Protein AF-A0A7Y3R845-F1 (afdb_monomer)

Nearest PDB structures (foldseek):
  7d7q-assembly1_A  TM=3.576E-01  e=7.740E+00  Salpingoeca rosetta

pLDDT: mean 86.8, std 12.04, range [37.91, 98.69]

Foldseek 3Di:
DVLVVQLVVVLVVLVVVLVVVLVVLQCPQPVNVVLVPQQKWKAAAAPVVVLVCLVVLWDKFFQPCPDPDVCLLVVLLVLLLVLLVVCCVPPPDPLLNLLSVLLNVVSVVDDGGQKTKDKTASDFFAQVSCCPHAVNLQHKMFIFRPVLQCLQQVPFWDKHWADEDDPSSNVSSNVSCCSLSVSCVVCVDSNQPDDDDSVSSNVSSVSSNLVCSSVSNRYDYNVCVSRNMMMIMGGPDVVVPPDPVQWDWDQDPPRDTITIGIRHTPLVVQCVVCVVPPVSVVVSVPDPSNPSNGGGGAEMERGQPHPQPVCQVVVQVSCVVSVNNNYYYHYHPDDDDD

Mean predicted aligned error: 6.59 Å

Organism: NCBI:txid2732161

Secondary structure (DSSP, 8-state):
-HHHHHHHHHHHHHHHHHHHHHHHHHHHSHHHHHHTT--EEEEEE-HHHHHHHHHHTEEEEEEGGGSS-HHHHHHHHHHHHHHHHHHHHS-SSHHHHHHHHHHHHHHHH-----EEEEEEES-S--HHHHHHHTGGGTSEEEEEEHHHHHHHHTTT-EEEEPEESHHHHHHHHHHHHHHHHHHHHHTHHHHH-SS--HHHHHHHHHHHHHHHHHHHTTEE-GGGGGG-EEEEEEE--TTT-S-GGG-EEEE-GGG-EEEEEEEE-HHHHHHHHTTT-HHHHHHHHH-TT----S--EEEEEEPTTS-HHHHHHHHHHHHHHTT-TT-EEEE--S----

InterPro domains:
  IPR021352 Protein of unknown function DUF2971 [PF11185] (129-232)

Structure (mmCIF, N/CA/C/O backbone):
data_AF-A0A7Y3R845-F1
#
_entry.id   AF-A0A7Y3R845-F1
#
loop_
_atom_site.group_PDB
_atom_site.id
_atom_site.type_symbol
_atom_site.label_atom_id
_atom_site.label_alt_id
_atom_site.label_comp_id
_atom_site.label_asym_id
_atom_site.label_entity_id
_atom_site.label_seq_id
_atom_site.pdbx_PDB_ins_code
_atom_site.Cartn_x
_atom_site.Cartn_y
_atom_site.Cartn_z
_atom_site.occupancy
_atom_site.B_iso_or_equiv
_atom_site.auth_seq_id
_atom_site.auth_comp_id
_atom_site.auth_asym_id
_atom_site.auth_atom_id
_atom_site.pdbx_PDB_model_num
ATOM 1 N N . MET A 1 1 ? -6.298 -18.724 32.921 1.00 46.31 1 MET A N 1
ATOM 2 C CA . MET A 1 1 ? -5.695 -19.203 31.652 1.00 46.31 1 MET A CA 1
ATOM 3 C C . MET A 1 1 ? -6.714 -19.814 30.689 1.00 46.31 1 MET A C 1
ATOM 5 O O . MET A 1 1 ? -6.611 -19.522 29.510 1.00 46.31 1 MET A O 1
ATOM 9 N N . VAL A 1 2 ? -7.700 -20.607 31.136 1.00 47.22 2 VAL A N 1
ATOM 10 C CA . VAL A 1 2 ? -8.696 -21.227 30.228 1.00 47.22 2 VAL A CA 1
ATOM 11 C C . VAL A 1 2 ? -9.698 -20.211 29.638 1.00 47.22 2 VAL A C 1
ATOM 13 O O . VAL A 1 2 ? -10.047 -20.323 28.471 1.00 47.22 2 VAL A O 1
ATOM 16 N N . GLU A 1 3 ? -10.105 -19.183 30.392 1.00 52.47 3 GLU A N 1
ATOM 17 C CA . GLU A 1 3 ? -11.079 -18.170 29.930 1.00 52.47 3 GLU A CA 1
ATOM 18 C C . GLU A 1 3 ? -10.498 -17.149 28.933 1.00 52.47 3 GLU A C 1
ATOM 20 O O . GLU A 1 3 ? -11.141 -16.853 27.929 1.00 52.47 3 GLU A O 1
ATOM 25 N N . LEU A 1 4 ? -9.254 -16.692 29.142 1.00 51.81 4 LEU A N 1
ATOM 26 C CA . LEU A 1 4 ? -8.510 -15.833 28.198 1.00 51.81 4 LEU A CA 1
ATOM 27 C C . LEU A 1 4 ? -8.377 -16.479 26.808 1.00 51.81 4 LEU A C 1
ATOM 29 O O . LEU A 1 4 ? -8.456 -15.798 25.789 1.00 51.81 4 LEU A O 1
ATOM 33 N N . ASN A 1 5 ? -8.230 -17.809 26.758 1.00 57.97 5 ASN A N 1
ATOM 34 C CA . ASN A 1 5 ? -8.201 -18.548 25.495 1.00 57.97 5 ASN A CA 1
ATOM 35 C C . ASN A 1 5 ? -9.547 -18.506 24.756 1.00 57.97 5 ASN A C 1
ATOM 37 O O . ASN A 1 5 ? -9.554 -18.562 23.528 1.00 57.97 5 ASN A O 1
ATOM 41 N N . ASN A 1 6 ? -10.675 -18.390 25.464 1.00 70.38 6 ASN A N 1
ATOM 42 C CA . ASN A 1 6 ? -11.990 -18.360 24.829 1.00 70.38 6 ASN A CA 1
ATOM 43 C C . ASN A 1 6 ? -12.270 -16.988 24.193 1.00 70.38 6 ASN A C 1
ATOM 45 O O . ASN A 1 6 ? -12.627 -16.928 23.021 1.00 70.38 6 ASN A O 1
ATOM 49 N N . ARG A 1 7 ? -12.006 -15.884 24.913 1.00 76.69 7 ARG A N 1
ATOM 50 C CA . ARG A 1 7 ? -12.204 -14.515 24.391 1.00 76.69 7 ARG A CA 1
ATOM 51 C C . ARG A 1 7 ? -11.364 -14.236 23.160 1.00 76.69 7 ARG A C 1
ATOM 53 O O . ARG A 1 7 ? -11.893 -13.797 22.145 1.00 76.69 7 ARG A O 1
ATOM 60 N N . ARG A 1 8 ? -10.075 -14.574 23.221 1.00 78.12 8 ARG A N 1
ATOM 61 C CA . ARG A 1 8 ? -9.175 -14.425 22.079 1.00 78.12 8 ARG A CA 1
ATOM 62 C C . ARG A 1 8 ? -9.684 -15.202 20.869 1.00 78.12 8 ARG A C 1
ATOM 64 O O . ARG A 1 8 ? -9.806 -14.626 19.802 1.00 78.12 8 ARG A O 1
ATOM 71 N N . THR A 1 9 ? -10.075 -16.464 21.041 1.00 82.44 9 THR A N 1
ATOM 72 C CA . THR A 1 9 ? -10.632 -17.265 19.935 1.00 82.44 9 THR A CA 1
ATOM 73 C C . THR A 1 9 ? -11.888 -16.620 19.332 1.00 82.44 9 THR A C 1
ATOM 75 O O . THR A 1 9 ? -12.056 -16.621 18.113 1.00 82.44 9 THR A O 1
ATOM 78 N N . VAL A 1 10 ? -12.762 -16.037 20.163 1.00 86.12 10 VAL A N 1
ATOM 79 C CA . VAL A 1 10 ? -13.948 -15.299 19.695 1.00 86.12 10 VAL A CA 1
ATOM 80 C C . VAL A 1 10 ? -13.547 -14.045 18.914 1.00 86.12 10 VAL A C 1
ATOM 82 O O . VAL A 1 10 ? -14.027 -13.860 17.799 1.00 86.12 10 VAL A O 1
ATOM 85 N N . LEU A 1 11 ? -12.647 -13.212 19.443 1.00 85.38 11 LEU A N 1
ATOM 86 C CA . LEU A 1 11 ? -12.151 -12.006 18.764 1.00 85.38 11 LEU A CA 1
ATOM 87 C C . LEU A 1 11 ? -11.500 -12.344 17.411 1.00 85.38 11 LEU A C 1
ATOM 89 O O . LEU A 1 11 ? -11.791 -11.705 16.400 1.00 85.38 11 LEU A O 1
ATOM 93 N N . GLU A 1 12 ? -10.710 -13.418 17.361 1.00 83.94 12 GLU A N 1
ATOM 94 C CA . GLU A 1 12 ? -10.093 -13.929 16.134 1.00 83.94 12 GLU A CA 1
ATOM 95 C C . GLU A 1 12 ? -11.147 -14.385 15.109 1.00 83.94 12 GLU A C 1
ATOM 97 O O . GLU A 1 12 ? -11.048 -14.061 13.922 1.00 83.94 12 GLU A O 1
ATOM 102 N N . ALA A 1 13 ? -12.206 -15.070 15.555 1.00 87.56 13 ALA A N 1
ATOM 103 C CA . ALA A 1 13 ? -13.321 -15.471 14.696 1.00 87.56 13 ALA A CA 1
ATOM 104 C C . ALA A 1 13 ? -14.132 -14.270 14.170 1.00 87.56 13 ALA A C 1
ATOM 106 O O . ALA A 1 13 ? -14.653 -14.308 13.051 1.00 87.56 13 ALA A O 1
ATOM 107 N N . LEU A 1 14 ? -14.217 -13.194 14.955 1.00 89.94 14 LEU A N 1
ATOM 108 C CA . LEU A 1 14 ? -14.913 -11.958 14.602 1.00 89.94 14 LEU A CA 1
ATOM 109 C C . LEU A 1 14 ? -14.129 -11.080 13.610 1.00 89.94 14 LEU A C 1
ATOM 111 O O . LEU A 1 14 ? -14.750 -10.278 12.907 1.00 89.94 14 LEU A O 1
ATOM 115 N N . LYS A 1 15 ? -12.806 -11.254 13.494 1.00 86.56 15 LYS A N 1
ATOM 116 C CA . LYS A 1 15 ? -11.928 -10.421 12.655 1.00 86.56 15 LYS A CA 1
ATOM 117 C C . LYS A 1 15 ? -12.229 -10.539 11.159 1.00 86.56 15 LYS A C 1
ATOM 119 O O . LYS A 1 15 ? -12.425 -9.528 10.491 1.00 86.56 15 LYS A O 1
ATOM 124 N N . ILE A 1 16 ? -12.339 -11.759 10.625 1.00 86.12 16 ILE A N 1
ATOM 125 C CA . ILE A 1 16 ? -12.523 -11.983 9.175 1.00 86.12 16 ILE A CA 1
ATOM 126 C C . ILE A 1 16 ? -13.825 -11.349 8.642 1.00 86.12 16 ILE A C 1
ATOM 128 O O . ILE A 1 16 ? -13.781 -10.681 7.603 1.00 86.12 16 ILE A O 1
ATOM 132 N N . PRO A 1 17 ? -15.001 -11.527 9.281 1.00 92.44 17 PRO A N 1
ATOM 133 C CA . PRO A 1 17 ? -16.216 -10.860 8.821 1.00 92.44 17 PRO A CA 1
ATOM 134 C C . PRO A 1 17 ? -16.134 -9.331 8.918 1.00 92.44 17 PRO A C 1
ATOM 136 O O . PRO A 1 17 ? -16.619 -8.650 8.013 1.00 92.44 17 PRO A O 1
ATOM 139 N N . LEU A 1 18 ? -15.493 -8.791 9.962 1.00 92.44 18 LEU A N 1
ATOM 140 C CA . LEU A 1 18 ? -15.289 -7.349 10.106 1.00 92.44 18 LEU A CA 1
ATOM 141 C C . LEU A 1 18 ? -14.389 -6.791 9.001 1.00 92.44 18 LEU A C 1
ATOM 143 O O . LEU A 1 18 ? -14.750 -5.809 8.355 1.00 92.44 18 LEU A O 1
ATOM 147 N N . GLU A 1 19 ? -13.265 -7.446 8.712 1.00 88.25 19 GLU A N 1
ATOM 148 C CA . GLU A 1 19 ? -12.382 -7.042 7.616 1.00 88.25 19 GLU A CA 1
ATOM 149 C C . GLU A 1 19 ? -13.115 -7.043 6.271 1.00 88.25 19 GLU A C 1
ATOM 151 O O . GLU A 1 19 ? -12.936 -6.118 5.484 1.00 88.25 19 GLU A O 1
ATOM 156 N N . LYS A 1 20 ? -14.016 -8.006 6.022 1.00 89.94 20 LYS A N 1
ATOM 157 C CA . LYS A 1 20 ? -14.869 -7.996 4.819 1.00 89.94 20 LYS A CA 1
ATOM 158 C C . LYS A 1 20 ? -15.813 -6.792 4.776 1.00 89.94 20 LYS A C 1
ATOM 160 O O . LYS A 1 20 ? -15.981 -6.203 3.706 1.00 89.94 20 LYS A O 1
ATOM 165 N N . LYS A 1 21 ? -16.422 -6.413 5.910 1.00 94.50 21 LYS A N 1
ATOM 166 C CA . LYS A 1 21 ? -17.251 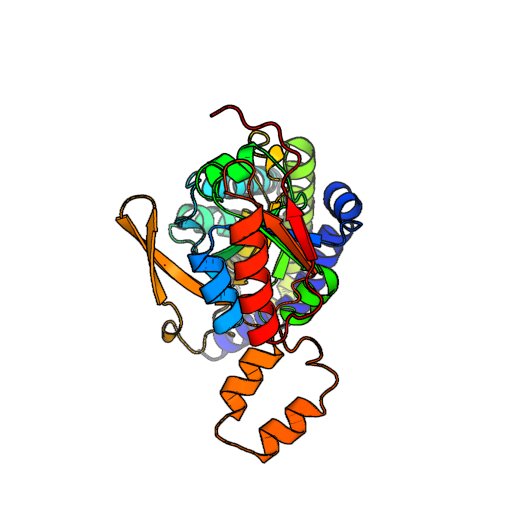-5.195 6.000 1.00 94.50 21 LYS A CA 1
ATOM 167 C C . LYS A 1 21 ? -16.418 -3.954 5.667 1.00 94.50 21 LYS A C 1
ATOM 169 O O . LYS A 1 21 ? -16.833 -3.154 4.832 1.00 94.50 21 LYS A O 1
ATOM 174 N N . ILE A 1 22 ? -15.221 -3.839 6.240 1.00 92.56 22 ILE A N 1
ATOM 175 C CA . ILE A 1 22 ? -14.319 -2.707 5.995 1.00 92.56 22 ILE A CA 1
ATOM 176 C C . ILE A 1 22 ? -13.850 -2.668 4.539 1.00 92.56 22 ILE A C 1
ATOM 178 O O . ILE A 1 22 ? -13.917 -1.617 3.904 1.00 92.56 22 ILE A O 1
ATOM 182 N N . SER A 1 23 ? -13.443 -3.803 3.968 1.00 89.31 23 SER A N 1
ATOM 183 C CA . SER A 1 23 ? -13.092 -3.895 2.548 1.00 89.31 23 SER A CA 1
ATOM 184 C C . SER A 1 23 ? -14.232 -3.403 1.660 1.00 89.31 23 SER A C 1
ATOM 186 O O . SER A 1 23 ? -13.987 -2.626 0.744 1.00 89.31 23 SER A O 1
ATOM 188 N N . SER A 1 24 ? -15.481 -3.765 1.969 1.00 92.44 24 SER A N 1
ATOM 189 C CA . SER A 1 24 ? -16.652 -3.266 1.241 1.00 92.44 24 SER A CA 1
ATOM 190 C C . SER A 1 24 ? -16.816 -1.744 1.350 1.00 92.44 24 SER A C 1
ATOM 192 O O . SER A 1 24 ? -17.144 -1.102 0.351 1.00 92.44 24 SER A O 1
ATOM 194 N N . ILE A 1 25 ? -16.566 -1.146 2.521 1.00 94.12 25 ILE A N 1
ATOM 195 C CA . ILE A 1 25 ? -16.597 0.317 2.703 1.00 94.12 25 ILE A CA 1
ATOM 196 C C . ILE A 1 25 ? -15.551 0.974 1.807 1.00 94.12 25 ILE A C 1
ATOM 198 O O . ILE A 1 25 ? -15.893 1.820 0.983 1.00 94.12 25 ILE A O 1
ATOM 202 N N . LEU A 1 26 ? -14.294 0.536 1.908 1.00 92.06 26 LEU A N 1
ATOM 203 C CA . LEU A 1 26 ? -13.185 1.083 1.124 1.00 92.06 26 LEU A CA 1
ATOM 204 C C . LEU A 1 26 ? -13.445 0.932 -0.381 1.00 92.06 26 LEU A C 1
ATOM 206 O O . LEU A 1 26 ? -13.273 1.860 -1.164 1.00 92.06 26 LEU A O 1
ATOM 210 N N . GLU A 1 27 ? -13.920 -0.230 -0.810 1.00 89.12 27 GLU A N 1
ATOM 211 C CA . GLU A 1 27 ? -14.184 -0.502 -2.216 1.00 89.12 27 GLU A CA 1
ATOM 212 C C . GLU A 1 27 ? -15.290 0.352 -2.839 1.00 89.12 27 GLU A C 1
ATOM 214 O O . GLU A 1 27 ? -15.269 0.574 -4.059 1.00 89.12 27 GLU A O 1
ATOM 219 N N . ASN A 1 28 ? -16.259 0.770 -2.029 1.00 91.50 28 ASN A N 1
ATOM 220 C CA . ASN A 1 28 ? -17.406 1.556 -2.464 1.00 91.50 28 ASN A CA 1
ATOM 221 C C . ASN A 1 28 ? -17.257 3.048 -2.167 1.00 91.50 28 ASN A C 1
ATOM 223 O O . ASN A 1 28 ? -18.047 3.836 -2.693 1.00 91.50 28 ASN A O 1
ATOM 227 N N . PHE A 1 29 ? -16.242 3.439 -1.394 1.00 93.19 29 PHE A N 1
ATOM 228 C CA . PHE A 1 29 ? -15.998 4.831 -1.058 1.00 93.19 29 PHE A CA 1
ATOM 229 C C . PHE A 1 29 ? -15.766 5.660 -2.340 1.00 93.19 29 PHE A C 1
ATOM 231 O O . PHE A 1 29 ? -14.968 5.243 -3.193 1.00 93.19 29 PHE A O 1
ATOM 238 N N . PRO A 1 30 ? -16.459 6.803 -2.540 1.00 90.44 30 PRO A N 1
ATOM 239 C CA . PRO A 1 30 ? -16.526 7.476 -3.842 1.00 90.44 30 PRO A CA 1
ATOM 240 C C . PRO A 1 30 ? -15.164 7.794 -4.475 1.00 90.44 30 PRO A C 1
ATOM 242 O O . PRO A 1 30 ? -14.957 7.552 -5.669 1.00 90.44 30 PRO A O 1
ATOM 245 N N . SER A 1 31 ? -14.216 8.283 -3.676 1.00 87.56 31 SER A N 1
ATOM 246 C CA . SER A 1 31 ? -12.871 8.656 -4.126 1.00 87.56 31 SER A CA 1
ATOM 247 C C . SER A 1 31 ? -11.986 7.455 -4.481 1.00 87.56 31 SER A C 1
ATOM 249 O O . SER A 1 31 ? -11.062 7.586 -5.283 1.00 87.56 31 SER A O 1
ATOM 251 N N . PHE A 1 32 ? -12.247 6.274 -3.916 1.00 90.12 32 PHE A N 1
ATOM 252 C CA . PHE A 1 32 ? -11.525 5.039 -4.236 1.00 90.12 32 PHE A CA 1
ATOM 253 C C . PHE A 1 32 ? -12.150 4.349 -5.443 1.00 90.12 32 PHE A C 1
ATOM 255 O O . PHE A 1 32 ? -11.444 3.862 -6.330 1.00 90.12 32 PHE A O 1
ATOM 262 N N . LYS A 1 33 ? -13.482 4.384 -5.537 1.00 87.44 33 LYS A N 1
ATOM 263 C CA . LYS A 1 33 ? -14.229 3.862 -6.680 1.00 87.44 33 LYS A CA 1
ATOM 264 C C . LYS A 1 33 ? -13.846 4.563 -7.984 1.00 87.44 33 LYS A C 1
ATOM 266 O O . LYS A 1 33 ? -13.676 3.884 -8.994 1.00 87.44 33 LYS A O 1
ATOM 271 N N . SER A 1 34 ? -13.649 5.883 -7.971 1.00 83.88 34 SER A N 1
ATOM 272 C CA . SER A 1 34 ? -13.212 6.632 -9.161 1.00 83.88 34 SER A CA 1
ATOM 273 C C . SER A 1 34 ? -11.816 6.215 -9.649 1.00 83.88 34 SER A C 1
ATOM 275 O O . SER A 1 34 ? -11.573 6.155 -10.855 1.00 83.88 34 SER A O 1
ATOM 277 N N . LYS A 1 35 ? -10.920 5.832 -8.730 1.00 85.50 35 LYS A N 1
ATOM 278 C CA . LYS A 1 35 ? -9.546 5.391 -9.023 1.00 85.50 35 LYS A CA 1
ATOM 279 C C . LYS A 1 35 ? -9.455 3.929 -9.498 1.00 85.50 35 LYS A C 1
ATOM 281 O O . LYS A 1 35 ? -8.421 3.530 -10.042 1.00 85.50 35 LYS A O 1
ATOM 286 N N . LYS A 1 36 ? -10.521 3.120 -9.355 1.00 78.00 36 LYS A N 1
ATOM 287 C CA . LYS A 1 36 ? -10.543 1.687 -9.747 1.00 78.00 36 LYS A CA 1
ATOM 288 C C . LYS A 1 36 ? -10.268 1.442 -11.234 1.00 78.00 36 LYS A C 1
ATOM 290 O O . LYS A 1 36 ? -9.811 0.350 -11.575 1.00 78.00 36 LYS A O 1
ATOM 295 N N . ASN A 1 37 ? -10.507 2.438 -12.087 1.00 81.75 37 ASN A N 1
ATOM 296 C CA . ASN A 1 37 ? -10.308 2.338 -13.534 1.00 81.75 37 ASN A CA 1
ATOM 297 C C . ASN A 1 37 ? -8.836 2.390 -13.964 1.00 81.75 37 ASN A C 1
ATOM 299 O O . ASN A 1 37 ? -8.541 2.020 -15.102 1.00 81.75 37 ASN A O 1
ATOM 303 N N . SER A 1 38 ? -7.916 2.805 -13.083 1.00 87.38 38 SER A N 1
ATOM 304 C CA . SER A 1 38 ? -6.494 2.752 -13.412 1.00 87.38 38 SER A CA 1
ATOM 305 C C . SER A 1 38 ? -6.049 1.300 -13.606 1.00 87.38 38 SER A C 1
ATOM 307 O O . SER A 1 38 ? -6.285 0.427 -12.759 1.00 87.38 38 SER A O 1
ATOM 309 N N . LYS A 1 39 ? -5.427 1.047 -14.760 1.00 95.06 39 LYS A N 1
ATOM 310 C CA . LYS A 1 39 ? -4.925 -0.271 -15.170 1.00 95.06 39 LYS A CA 1
ATOM 311 C C . LYS A 1 39 ? -3.468 -0.490 -14.771 1.00 95.06 39 LYS A C 1
ATOM 313 O O . LYS A 1 39 ? -3.041 -1.642 -14.710 1.00 95.06 39 LYS A O 1
ATOM 318 N N . THR A 1 40 ? -2.743 0.586 -14.472 1.00 97.50 40 THR A N 1
ATOM 319 C CA . THR A 1 40 ? -1.297 0.563 -14.256 1.00 97.50 40 THR A CA 1
ATOM 320 C C . THR A 1 40 ? -0.946 1.205 -12.920 1.00 97.50 40 THR A C 1
ATOM 322 O O . THR A 1 40 ? -1.539 2.208 -12.535 1.00 97.50 40 THR A O 1
ATOM 325 N N . LEU A 1 41 ? 0.017 0.615 -12.216 1.00 98.38 41 LEU A N 1
ATOM 326 C CA . LEU A 1 41 ? 0.692 1.228 -11.073 1.00 98.38 41 LEU A CA 1
ATOM 327 C C . LEU A 1 41 ? 2.137 1.537 -11.445 1.00 98.38 41 LEU A C 1
ATOM 329 O O . LEU A 1 41 ? 2.788 0.724 -12.098 1.00 98.38 41 LEU A O 1
ATOM 333 N N . TYR A 1 42 ? 2.639 2.683 -11.008 1.00 98.62 42 TYR A N 1
ATOM 334 C CA . TYR A 1 42 ? 3.964 3.170 -11.358 1.00 98.62 42 TYR A CA 1
ATOM 335 C C . TYR A 1 42 ? 4.879 3.192 -10.147 1.00 98.62 42 TYR A C 1
ATOM 337 O O . TYR A 1 42 ? 4.560 3.795 -9.125 1.00 98.62 42 TYR A O 1
ATOM 345 N N . HIS A 1 43 ? 6.033 2.544 -10.263 1.00 98.44 43 HIS A N 1
ATOM 346 C CA . HIS A 1 43 ? 7.087 2.622 -9.257 1.00 98.44 43 HIS A CA 1
ATOM 347 C C . HIS A 1 43 ? 8.241 3.478 -9.778 1.00 98.44 43 HIS A C 1
ATOM 349 O O . HIS A 1 43 ? 9.014 3.031 -10.628 1.00 98.44 43 HIS A O 1
ATOM 355 N N . TYR A 1 44 ? 8.343 4.707 -9.277 1.00 98.00 44 TYR A N 1
ATOM 356 C CA . TYR A 1 44 ? 9.459 5.605 -9.566 1.00 98.00 44 TYR A CA 1
ATOM 357 C C . TYR A 1 44 ? 10.699 5.170 -8.804 1.00 98.00 44 TYR A C 1
ATOM 359 O O . TYR A 1 44 ? 10.661 5.016 -7.582 1.00 98.00 44 TYR A O 1
ATOM 367 N N . THR A 1 45 ? 11.794 4.948 -9.524 1.00 96.75 45 THR A N 1
ATOM 368 C CA . THR A 1 45 ? 13.011 4.394 -8.935 1.00 96.75 45 THR A CA 1
ATOM 369 C C . THR A 1 45 ? 14.237 4.607 -9.828 1.00 96.75 45 THR A C 1
ATOM 371 O O . THR A 1 45 ? 14.180 5.319 -10.830 1.00 96.75 45 THR A O 1
ATOM 374 N N . ASP A 1 46 ? 15.371 4.011 -9.467 1.00 95.25 46 ASP A N 1
ATOM 375 C CA . ASP A 1 46 ? 16.606 4.013 -10.253 1.00 95.25 46 ASP A CA 1
ATOM 376 C C . ASP A 1 46 ? 16.886 2.656 -10.931 1.00 95.25 46 ASP A C 1
ATOM 378 O O . ASP A 1 46 ? 16.218 1.646 -10.697 1.00 95.25 46 ASP A O 1
ATOM 382 N N . LEU A 1 47 ? 17.901 2.619 -11.800 1.00 95.19 47 LEU A N 1
ATOM 383 C CA . LEU A 1 47 ? 18.277 1.400 -12.527 1.00 95.19 47 LEU A CA 1
ATOM 384 C C . LEU A 1 47 ? 18.838 0.301 -11.616 1.00 95.19 47 LEU A C 1
ATOM 386 O O . LEU A 1 47 ? 18.690 -0.883 -11.920 1.00 95.19 47 LEU A O 1
ATOM 390 N N . HIS A 1 48 ? 19.459 0.671 -10.494 1.00 95.12 48 HIS A N 1
ATOM 391 C CA . HIS A 1 48 ? 19.934 -0.299 -9.510 1.00 95.12 48 HIS A CA 1
ATOM 392 C C . HIS A 1 48 ? 18.752 -1.062 -8.894 1.00 95.12 48 HIS A C 1
ATOM 394 O O . HIS A 1 48 ? 18.762 -2.292 -8.813 1.00 95.12 48 HIS A O 1
ATOM 400 N N . SER A 1 49 ? 17.698 -0.336 -8.536 1.00 95.56 49 SER A N 1
ATOM 401 C CA . SER A 1 49 ? 16.464 -0.885 -7.987 1.00 95.56 49 SER A CA 1
ATOM 402 C C . SER A 1 49 ? 15.676 -1.666 -9.033 1.00 95.56 49 SER A C 1
ATOM 404 O O . SER A 1 49 ? 15.193 -2.750 -8.715 1.00 95.56 49 SER A O 1
ATOM 406 N N . LEU A 1 50 ? 15.612 -1.201 -10.290 1.00 97.56 50 LEU A N 1
ATOM 407 C CA . LEU A 1 50 ? 15.056 -1.994 -11.397 1.00 97.56 50 LEU A CA 1
ATOM 408 C C . LEU A 1 50 ? 15.732 -3.362 -11.480 1.00 97.56 50 LEU A C 1
ATOM 410 O O . LEU A 1 50 ? 15.052 -4.389 -11.505 1.00 97.56 50 LEU A O 1
ATOM 414 N N . LYS A 1 51 ? 17.070 -3.369 -11.514 1.00 98.06 51 LYS A N 1
ATOM 415 C CA . LYS A 1 51 ? 17.858 -4.598 -11.595 1.00 98.06 51 LYS A CA 1
ATOM 416 C C . LYS A 1 51 ? 17.525 -5.531 -10.434 1.00 98.06 51 LYS A C 1
ATOM 418 O O . LYS A 1 51 ? 17.217 -6.698 -10.662 1.00 98.06 51 LYS A O 1
ATOM 423 N N . ALA A 1 52 ? 17.505 -5.003 -9.210 1.00 97.25 52 ALA A N 1
ATOM 424 C CA . ALA A 1 52 ? 17.172 -5.773 -8.019 1.00 97.25 52 ALA A CA 1
ATOM 425 C C . ALA A 1 52 ? 15.739 -6.339 -8.053 1.00 97.25 52 ALA A C 1
ATOM 427 O O . ALA A 1 52 ? 15.552 -7.506 -7.716 1.00 97.25 52 ALA A O 1
ATOM 428 N N . ILE A 1 53 ? 14.740 -5.559 -8.481 1.00 97.81 53 ILE A N 1
ATOM 429 C CA . ILE A 1 53 ? 13.340 -6.007 -8.591 1.00 97.81 53 ILE A CA 1
ATOM 430 C C . ILE A 1 53 ? 13.216 -7.129 -9.627 1.00 97.81 53 ILE A C 1
ATOM 432 O O . ILE A 1 53 ? 12.556 -8.136 -9.374 1.00 97.81 53 ILE A O 1
ATOM 436 N N . VAL A 1 54 ? 13.860 -6.980 -10.787 1.00 98.12 54 VAL A N 1
ATOM 437 C CA . VAL A 1 54 ? 13.798 -7.963 -11.877 1.00 98.12 54 VAL A CA 1
ATOM 438 C C . VAL A 1 54 ? 14.534 -9.255 -11.517 1.00 98.12 54 VAL A C 1
ATOM 440 O O . VAL A 1 54 ? 14.014 -10.336 -11.777 1.00 98.12 54 VAL A O 1
ATOM 443 N N . GLU A 1 55 ? 15.698 -9.184 -10.883 1.00 96.75 55 GLU A N 1
ATOM 444 C CA . GLU A 1 55 ? 16.459 -10.387 -10.524 1.00 96.75 55 GLU A CA 1
ATOM 445 C C . GLU A 1 55 ? 15.850 -11.125 -9.325 1.00 96.75 55 GLU A C 1
ATOM 447 O O . GLU A 1 55 ? 15.771 -12.352 -9.332 1.00 96.75 55 GLU A O 1
ATOM 452 N N . ASN A 1 56 ? 15.367 -10.392 -8.315 1.00 94.94 56 ASN A N 1
ATOM 453 C CA . ASN A 1 56 ? 14.843 -10.991 -7.082 1.00 94.94 56 ASN A CA 1
ATOM 454 C C . ASN A 1 56 ? 13.325 -11.219 -7.100 1.00 94.94 56 ASN A C 1
ATOM 456 O O . ASN A 1 56 ? 12.798 -11.881 -6.206 1.00 94.94 56 ASN A O 1
ATOM 460 N N . GLN A 1 57 ? 12.618 -10.684 -8.102 1.00 96.12 57 GLN A N 1
ATOM 461 C CA . GLN A 1 57 ? 11.158 -10.762 -8.230 1.00 96.12 57 GLN A CA 1
ATOM 462 C C . GLN A 1 57 ? 10.424 -10.264 -6.975 1.00 96.12 57 GLN A C 1
ATOM 464 O O . GLN A 1 57 ? 9.471 -10.883 -6.498 1.00 96.12 57 GLN A O 1
ATOM 469 N N . SER A 1 58 ? 10.886 -9.139 -6.427 1.00 95.25 58 SER A N 1
ATOM 470 C CA . SER A 1 58 ? 10.385 -8.619 -5.158 1.00 95.25 58 SER A CA 1
ATOM 471 C C . SER A 1 58 ? 10.484 -7.106 -5.035 1.00 95.25 58 SER A C 1
ATOM 473 O O . SER A 1 58 ? 11.420 -6.505 -5.559 1.00 95.25 58 SER A O 1
ATOM 475 N N . PHE A 1 59 ? 9.595 -6.526 -4.235 1.00 96.25 59 PHE A N 1
ATOM 476 C CA . PHE A 1 59 ? 9.713 -5.160 -3.731 1.00 96.25 59 PHE A CA 1
ATOM 477 C C . PHE A 1 59 ? 10.173 -5.159 -2.277 1.00 96.25 59 PHE A C 1
ATOM 479 O O . PHE A 1 59 ? 10.002 -6.134 -1.545 1.00 96.25 59 PHE A O 1
ATOM 486 N N . PHE A 1 60 ? 10.716 -4.030 -1.834 1.00 94.06 60 PHE A N 1
ATOM 487 C CA . PHE A 1 60 ? 10.868 -3.778 -0.411 1.00 94.06 60 PHE A CA 1
ATOM 488 C C . PHE A 1 60 ? 9.658 -3.016 0.120 1.00 94.06 60 PHE A C 1
ATOM 490 O O . PHE A 1 60 ? 9.324 -1.944 -0.386 1.00 94.06 60 PHE A O 1
ATOM 497 N N . CYS A 1 61 ? 9.063 -3.542 1.185 1.00 91.69 61 CYS A N 1
ATOM 498 C CA . CYS A 1 61 ? 8.106 -2.834 2.020 1.00 91.69 61 CYS A CA 1
ATOM 499 C C . CYS A 1 61 ? 8.859 -2.246 3.208 1.00 91.69 61 CYS A C 1
ATOM 501 O O . CYS A 1 61 ? 9.377 -2.993 4.033 1.00 91.69 61 CYS A O 1
ATOM 503 N N . SER A 1 62 ? 8.967 -0.925 3.288 1.00 89.88 62 SER A N 1
ATOM 504 C CA . SER A 1 62 ? 9.641 -0.229 4.389 1.00 89.88 62 SER A CA 1
ATOM 505 C C . SER A 1 62 ? 8.705 -0.011 5.560 1.00 89.88 62 SER A C 1
ATOM 507 O O . SER A 1 62 ? 7.525 0.250 5.348 1.00 89.88 62 SER A O 1
ATOM 509 N N . ASN A 1 63 ? 9.231 -0.061 6.785 1.00 86.50 63 ASN A N 1
ATOM 510 C CA . ASN A 1 63 ? 8.440 0.307 7.954 1.00 86.50 63 ASN A CA 1
ATOM 511 C C . ASN A 1 63 ? 7.921 1.750 7.802 1.00 86.50 63 ASN A C 1
ATOM 513 O O . ASN A 1 63 ? 8.704 2.657 7.503 1.00 86.50 63 ASN A O 1
ATOM 517 N N . SER A 1 64 ? 6.619 1.960 7.996 1.00 80.94 64 SER A N 1
ATOM 518 C CA . SER A 1 64 ? 5.965 3.237 7.705 1.00 80.94 64 SER A CA 1
ATOM 519 C C . SER A 1 64 ? 6.463 4.391 8.580 1.00 80.94 64 SER A C 1
ATOM 521 O O . SER A 1 64 ? 6.476 5.531 8.124 1.00 80.94 64 SER A O 1
ATOM 523 N N . ALA A 1 65 ? 6.997 4.117 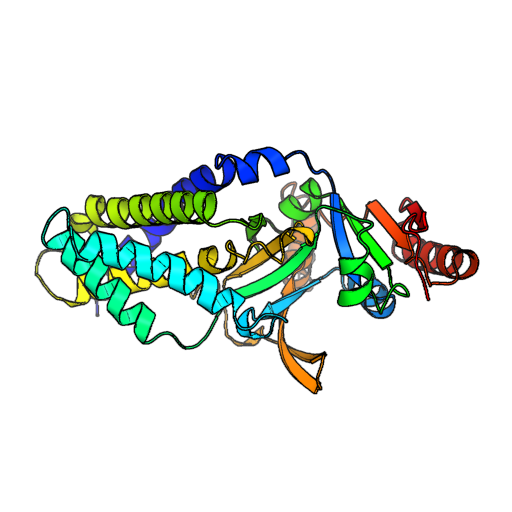9.778 1.00 77.50 65 ALA A N 1
ATOM 524 C CA . ALA A 1 65 ? 7.615 5.138 10.634 1.00 77.50 65 ALA A CA 1
ATOM 525 C C . ALA A 1 65 ? 8.931 5.715 10.066 1.00 77.50 65 ALA A C 1
ATOM 527 O O . ALA A 1 65 ? 9.435 6.727 10.561 1.00 77.50 65 ALA A O 1
ATOM 528 N N . TYR A 1 66 ? 9.500 5.072 9.043 1.00 78.25 66 TYR A N 1
ATOM 529 C CA . TYR A 1 66 ? 10.755 5.454 8.390 1.00 78.25 66 TYR A CA 1
ATOM 530 C C . TYR A 1 66 ? 10.539 6.044 6.991 1.00 78.25 66 TYR A C 1
ATOM 532 O O . TYR A 1 66 ? 11.514 6.320 6.288 1.00 78.25 66 TYR A O 1
ATOM 540 N N . LEU A 1 67 ? 9.285 6.220 6.567 1.00 76.00 67 LEU A N 1
ATOM 541 C CA . LEU A 1 67 ? 8.966 6.888 5.310 1.00 76.00 67 LEU A CA 1
ATOM 542 C C . LEU A 1 67 ? 9.249 8.395 5.410 1.00 76.00 67 LEU A C 1
ATOM 544 O O . LEU A 1 67 ? 9.433 8.948 6.496 1.00 76.00 67 LEU A O 1
ATOM 548 N N . ASN A 1 68 ? 9.337 9.050 4.249 1.00 64.00 68 ASN A N 1
ATOM 549 C CA . ASN A 1 68 ? 9.819 10.431 4.131 1.00 64.00 68 ASN A CA 1
ATOM 550 C C . ASN A 1 68 ? 9.016 11.432 4.970 1.00 64.00 68 ASN A C 1
ATOM 552 O O . ASN A 1 68 ? 9.575 12.438 5.409 1.00 64.00 68 ASN A O 1
ATOM 556 N N . ASP A 1 69 ? 7.736 11.153 5.216 1.00 67.69 69 ASP A N 1
ATOM 557 C CA . ASP A 1 69 ? 6.885 11.993 6.039 1.00 67.69 69 ASP A CA 1
ATOM 558 C C . ASP A 1 69 ? 6.562 11.328 7.382 1.00 67.69 69 ASP A C 1
ATOM 560 O O . ASP A 1 69 ? 5.567 10.625 7.550 1.00 67.69 69 ASP A O 1
ATOM 564 N N . LYS A 1 70 ? 7.391 11.613 8.392 1.00 63.94 70 LYS A N 1
ATOM 565 C CA . LYS A 1 70 ? 7.128 11.185 9.775 1.00 63.94 70 LYS A CA 1
ATOM 566 C C . LYS A 1 70 ? 5.813 11.742 10.327 1.00 63.94 70 LYS A C 1
ATOM 568 O O . LYS A 1 70 ? 5.320 11.207 11.315 1.00 63.94 70 LYS A O 1
ATOM 573 N N . LYS A 1 71 ? 5.264 12.817 9.745 1.00 71.75 71 LYS A N 1
ATOM 574 C CA . LYS A 1 71 ? 3.987 13.402 10.169 1.00 71.75 71 LYS A CA 1
ATOM 575 C C . LYS A 1 71 ? 2.790 12.667 9.576 1.00 71.75 71 LYS A C 1
ATOM 577 O O . LYS A 1 71 ? 1.718 12.805 10.148 1.00 71.75 71 LYS A O 1
ATOM 582 N N . GLU A 1 72 ? 2.947 11.874 8.514 1.00 76.25 72 GLU A N 1
ATOM 583 C CA . GLU A 1 72 ? 1.834 11.160 7.867 1.00 76.25 72 GLU A CA 1
ATOM 584 C C . GLU A 1 72 ? 1.148 10.189 8.838 1.00 76.25 72 GLU A C 1
ATOM 586 O O . GLU A 1 72 ? -0.068 10.232 9.007 1.00 76.25 72 GLU A O 1
ATOM 591 N N . TYR A 1 73 ? 1.931 9.390 9.571 1.00 75.75 73 TYR A N 1
ATOM 592 C CA . TYR A 1 73 ? 1.384 8.487 10.590 1.00 75.75 73 TYR A CA 1
ATOM 593 C C . TYR A 1 73 ? 0.616 9.249 11.683 1.00 75.75 73 TYR A C 1
ATOM 595 O O . TYR A 1 73 ? -0.509 8.891 12.027 1.00 75.75 73 TYR A O 1
ATOM 603 N N . TYR A 1 74 ? 1.194 10.338 12.202 1.00 78.69 74 TYR A N 1
ATOM 604 C CA . TYR A 1 74 ? 0.538 11.159 13.224 1.00 78.69 74 TYR A CA 1
ATOM 605 C C . TYR A 1 74 ? -0.690 11.901 12.688 1.00 78.69 74 TYR A C 1
ATOM 607 O O . TYR A 1 74 ? -1.626 12.134 13.445 1.00 78.69 74 TYR A O 1
ATOM 615 N N . TYR A 1 75 ? -0.701 12.245 11.401 1.00 86.12 75 TYR A N 1
ATOM 616 C CA . TYR A 1 75 ? -1.828 12.884 10.733 1.00 86.12 75 TYR A CA 1
ATOM 617 C C . TYR A 1 75 ? -3.040 11.953 10.684 1.00 86.12 75 TYR A C 1
ATOM 619 O O . TYR A 1 75 ? -4.112 12.331 11.152 1.00 86.12 75 TYR A O 1
ATOM 627 N N . GLY A 1 76 ? -2.865 10.721 10.194 1.00 87.19 76 GLY A N 1
ATOM 628 C CA . GLY A 1 76 ? -3.935 9.721 10.206 1.00 87.19 76 GLY A CA 1
ATOM 629 C C . GLY A 1 76 ? -4.406 9.415 11.630 1.00 87.19 76 GLY A C 1
ATOM 630 O O . GLY A 1 76 ? -5.604 9.433 11.903 1.00 87.19 76 GLY A O 1
ATOM 631 N N . LEU A 1 77 ? -3.469 9.231 12.567 1.00 85.75 77 LEU A N 1
ATOM 632 C CA . LEU A 1 77 ? -3.776 8.979 13.978 1.00 85.75 77 LEU A CA 1
ATOM 633 C C . LEU A 1 77 ? -4.623 10.097 14.614 1.00 85.75 77 LEU A C 1
ATOM 635 O O . LEU A 1 77 ? -5.540 9.809 15.380 1.00 85.75 77 LEU A O 1
ATOM 639 N N . ASP A 1 78 ? -4.329 11.362 14.307 1.00 88.31 78 ASP A N 1
ATOM 640 C CA . ASP A 1 78 ? -5.085 12.519 14.802 1.00 88.31 78 ASP A CA 1
ATOM 641 C C . ASP A 1 78 ? -6.531 12.537 14.280 1.00 88.31 78 ASP A C 1
ATOM 643 O O . ASP A 1 78 ? -7.449 12.859 15.036 1.00 88.31 78 ASP A O 1
ATOM 647 N N . LEU A 1 79 ? -6.760 12.121 13.027 1.00 91.56 79 LEU A N 1
ATOM 648 C CA . LEU A 1 79 ? -8.114 11.987 12.479 1.00 91.56 79 LEU A CA 1
ATOM 649 C C . LEU A 1 79 ? -8.941 10.961 13.267 1.00 91.56 79 LEU A C 1
ATOM 651 O O . LEU A 1 79 ? -10.063 11.268 13.671 1.00 91.56 79 LEU A O 1
ATOM 655 N N . PHE A 1 80 ? -8.376 9.778 13.541 1.00 91.44 80 PHE A N 1
ATOM 656 C CA . PHE A 1 80 ? -9.051 8.753 14.346 1.00 91.44 80 PHE A CA 1
ATOM 657 C C . PHE A 1 80 ? -9.306 9.230 15.779 1.00 91.44 80 PHE A C 1
ATOM 659 O O . PHE A 1 80 ? -10.417 9.074 16.282 1.00 91.44 80 PHE A O 1
ATOM 666 N N . LYS A 1 81 ? -8.311 9.852 16.429 1.00 90.81 81 LYS A N 1
ATOM 667 C CA . LYS A 1 81 ? -8.449 10.375 17.801 1.00 90.81 81 LYS A CA 1
ATOM 668 C C . LYS A 1 81 ? -9.598 11.369 17.918 1.00 90.81 81 LYS A C 1
ATOM 670 O O . LYS A 1 81 ? -10.452 11.193 18.780 1.00 90.81 81 LYS A O 1
ATOM 675 N N . LYS A 1 82 ? -9.660 12.357 17.021 1.00 91.56 82 LYS A N 1
ATOM 676 C CA . LYS A 1 82 ? -10.733 13.364 17.010 1.00 91.56 82 LYS A CA 1
ATOM 677 C C . LYS A 1 82 ? -12.115 12.743 16.867 1.00 91.56 82 LYS A C 1
ATOM 679 O O . LYS A 1 82 ? -13.067 13.221 17.475 1.00 91.56 82 LYS A O 1
ATOM 684 N N . GLU A 1 83 ? -12.242 11.703 16.053 1.00 91.88 83 GLU A N 1
ATOM 685 C CA . GLU A 1 83 ? -13.527 11.049 15.838 1.00 91.88 83 GLU A CA 1
ATOM 686 C C . GLU A 1 83 ? -13.934 10.174 17.032 1.00 91.88 83 GLU A C 1
ATOM 688 O O . GLU A 1 83 ? -15.070 10.263 17.496 1.00 91.88 83 GLU A O 1
ATOM 693 N N . PHE A 1 84 ? -12.998 9.434 17.631 1.00 92.19 84 PHE A N 1
ATOM 694 C CA . PHE A 1 84 ? -13.256 8.737 18.893 1.00 92.19 84 PHE A CA 1
ATOM 695 C C . PHE A 1 84 ? -13.612 9.691 20.036 1.00 92.19 84 PHE A C 1
ATOM 697 O O . PHE A 1 84 ? -14.509 9.391 20.819 1.00 92.19 84 PHE A O 1
ATOM 704 N N . GLU A 1 85 ? -12.968 10.856 20.126 1.00 92.38 85 GLU A N 1
ATOM 705 C CA . GLU A 1 85 ? -13.305 11.883 21.118 1.00 92.38 85 GLU A CA 1
ATOM 706 C C . GLU A 1 85 ? -14.744 12.395 20.949 1.00 92.38 85 GLU A C 1
ATOM 708 O O . GLU A 1 85 ? -15.434 12.615 21.945 1.00 92.38 85 GLU A O 1
ATOM 713 N N . LYS A 1 86 ? -15.249 12.537 19.715 1.00 91.00 86 LYS A N 1
ATOM 714 C CA . LYS A 1 86 ? -16.664 12.884 19.486 1.00 91.00 86 LYS A CA 1
ATOM 715 C C . LYS A 1 86 ? -17.605 11.805 20.013 1.00 91.00 86 LYS A C 1
ATOM 717 O O . LYS A 1 86 ? -18.595 12.142 20.659 1.00 91.00 86 LYS A O 1
ATOM 722 N N . ILE A 1 87 ? -17.289 10.533 19.768 1.00 88.75 87 ILE A N 1
ATOM 723 C CA . ILE A 1 87 ? -18.096 9.403 20.249 1.00 88.75 87 ILE A CA 1
ATOM 724 C C . ILE A 1 87 ? -18.055 9.327 21.778 1.00 88.75 87 ILE A C 1
ATOM 726 O O . ILE A 1 87 ? -19.094 9.155 22.407 1.00 88.75 87 ILE A O 1
ATOM 730 N N . ALA A 1 88 ? -16.886 9.523 22.393 1.00 90.19 88 ALA A N 1
ATOM 731 C CA . ALA A 1 88 ? -16.738 9.548 23.848 1.00 90.19 88 ALA A CA 1
ATOM 732 C C . ALA A 1 88 ? -17.555 10.675 24.505 1.00 90.19 88 ALA A C 1
ATOM 734 O O . ALA A 1 88 ? -18.085 10.492 25.597 1.00 90.19 88 ALA A O 1
ATOM 735 N N . ASN A 1 89 ? -17.677 11.828 23.838 1.00 92.06 89 ASN A N 1
ATOM 736 C CA . ASN A 1 89 ? -18.459 12.970 24.321 1.00 92.06 89 ASN A CA 1
ATOM 737 C C . ASN A 1 89 ? -19.976 12.810 24.119 1.00 92.06 89 ASN A C 1
ATOM 739 O O . ASN A 1 89 ? -20.749 13.542 24.736 1.00 92.06 89 ASN A O 1
ATOM 743 N N . ASN A 1 90 ? -20.408 11.888 23.258 1.00 91.19 90 ASN A N 1
ATOM 744 C CA . ASN A 1 90 ? -21.819 11.600 23.008 1.00 91.19 90 ASN A CA 1
ATOM 745 C C . ASN A 1 90 ? -22.048 10.086 22.821 1.00 91.19 90 ASN A C 1
ATOM 747 O O . ASN A 1 90 ? -22.371 9.639 21.714 1.00 91.19 90 ASN A O 1
ATOM 751 N N . PRO A 1 91 ? -21.828 9.278 23.874 1.00 87.19 91 PRO A N 1
ATOM 752 C CA . PRO A 1 91 ? -21.863 7.829 23.757 1.00 87.19 91 PRO A CA 1
ATOM 753 C C . PRO A 1 91 ? -23.295 7.311 23.595 1.00 87.19 91 PRO A C 1
ATOM 755 O O . PRO A 1 91 ? -24.232 7.826 24.204 1.00 87.19 91 PRO A O 1
ATOM 758 N N . LYS A 1 92 ? -23.465 6.228 22.823 1.00 84.44 92 LYS A N 1
ATOM 759 C CA . LYS A 1 92 ? -24.778 5.574 22.654 1.00 84.44 92 LYS A CA 1
ATOM 760 C C . LYS A 1 92 ? -25.283 4.949 23.968 1.00 84.44 92 LYS A C 1
ATOM 762 O O . LYS A 1 92 ? -26.486 4.905 24.203 1.00 84.44 92 LYS A O 1
ATOM 767 N N . ASN A 1 93 ? -24.369 4.430 24.790 1.00 86.38 93 ASN A N 1
ATOM 768 C CA . ASN A 1 93 ? -24.597 3.828 26.110 1.00 86.38 93 ASN A CA 1
ATOM 769 C C . ASN A 1 93 ? -23.250 3.621 26.836 1.00 86.38 93 ASN A C 1
ATOM 771 O O . ASN A 1 93 ? -22.190 3.864 26.254 1.00 86.38 93 ASN A O 1
ATOM 775 N N . ASP A 1 94 ? -23.293 3.118 28.073 1.00 87.88 94 ASP A N 1
ATOM 776 C CA . ASP A 1 94 ? -22.104 2.880 28.904 1.00 87.88 94 ASP A CA 1
ATOM 777 C C . ASP A 1 94 ? -21.100 1.910 28.261 1.00 87.88 94 ASP A C 1
ATOM 779 O O . ASP A 1 94 ? -19.896 2.153 28.297 1.00 87.88 94 ASP A O 1
ATOM 783 N N . THR A 1 95 ? -21.561 0.837 27.610 1.00 85.81 95 THR A N 1
ATOM 784 C CA . THR A 1 95 ? -20.680 -0.122 26.919 1.00 85.81 95 THR A CA 1
ATOM 785 C C . THR A 1 95 ? -19.914 0.557 25.783 1.00 85.81 95 THR A C 1
ATOM 787 O O . THR A 1 95 ? -18.697 0.412 25.684 1.00 85.81 95 THR A O 1
ATOM 790 N N . SER A 1 96 ? -20.606 1.337 24.949 1.00 86.19 96 SER A N 1
ATOM 791 C CA . SER A 1 96 ? -19.994 2.116 23.866 1.00 86.19 96 SER A CA 1
ATOM 792 C C . SER A 1 96 ? -18.990 3.138 24.407 1.00 86.19 96 SER A C 1
ATOM 794 O O . SER A 1 96 ? -17.880 3.234 23.880 1.00 86.19 96 SER A O 1
ATOM 796 N N . PHE A 1 97 ? -19.339 3.843 25.488 1.00 90.56 97 PHE A N 1
ATOM 797 C CA . PHE A 1 97 ? -18.437 4.776 26.164 1.00 90.56 97 PHE A CA 1
ATOM 798 C C . PHE A 1 97 ? -17.164 4.085 26.667 1.00 90.56 97 PHE A C 1
ATOM 800 O O . PHE A 1 97 ? -16.061 4.583 26.436 1.00 90.56 97 PHE A O 1
ATOM 807 N N . ASN A 1 98 ? -17.302 2.926 27.315 1.00 90.12 98 ASN A N 1
ATOM 808 C CA . ASN A 1 98 ? -16.183 2.180 27.889 1.00 90.12 98 ASN A CA 1
ATOM 809 C C . ASN A 1 98 ? -15.252 1.607 26.810 1.00 90.12 98 ASN A C 1
ATOM 811 O O . ASN A 1 98 ? -14.035 1.728 26.948 1.00 90.12 98 ASN A O 1
ATOM 815 N N . ILE A 1 99 ? -15.798 1.063 25.710 1.00 89.75 99 ILE A N 1
ATOM 816 C CA . ILE A 1 99 ? -14.998 0.613 24.554 1.00 89.75 99 ILE A CA 1
ATOM 817 C C . ILE A 1 99 ? -14.173 1.783 24.005 1.00 89.75 99 ILE A C 1
ATOM 819 O O . ILE A 1 99 ? -12.954 1.689 23.880 1.00 89.75 99 ILE A O 1
ATOM 823 N N . VAL A 1 100 ? -14.823 2.908 23.704 1.00 91.62 100 VAL A N 1
ATOM 824 C CA . VAL A 1 100 ? -14.167 4.068 23.082 1.00 91.62 100 VAL A CA 1
ATOM 825 C C . VAL A 1 100 ? -13.140 4.707 24.022 1.00 91.62 100 VAL A C 1
ATOM 827 O O . VAL A 1 100 ? -12.056 5.096 23.586 1.00 91.62 100 VAL A O 1
ATOM 830 N N . SER A 1 101 ? -13.437 4.778 25.319 1.00 91.81 101 SER A N 1
ATOM 831 C CA . SER A 1 101 ? -12.507 5.298 26.327 1.00 91.81 101 SER A CA 1
ATOM 832 C C . SER A 1 101 ? -11.257 4.425 26.460 1.00 91.81 101 SER A C 1
ATOM 834 O O . SER A 1 101 ? -10.142 4.951 26.556 1.00 91.81 101 SER A O 1
ATOM 836 N N . ALA A 1 102 ? -11.418 3.099 26.406 1.00 91.44 102 ALA A N 1
ATOM 837 C CA . ALA A 1 102 ? -10.297 2.164 26.383 1.00 91.44 102 ALA A CA 1
ATOM 838 C C . ALA A 1 102 ? -9.456 2.326 25.101 1.00 91.44 102 ALA A C 1
ATOM 840 O O . ALA A 1 102 ? -8.232 2.438 25.189 1.00 91.44 102 ALA A O 1
ATOM 841 N N . VAL A 1 103 ? -10.100 2.465 23.933 1.00 91.81 103 VAL A N 1
ATOM 842 C CA . VAL A 1 103 ? -9.425 2.734 22.646 1.00 91.81 103 VAL A CA 1
ATOM 843 C C . VAL A 1 103 ? -8.580 4.008 22.715 1.00 91.81 103 VAL A C 1
ATOM 845 O O . VAL A 1 103 ? -7.392 3.981 22.391 1.00 91.81 103 VAL A O 1
ATOM 848 N N . LEU A 1 104 ? -9.160 5.118 23.185 1.00 91.00 104 LEU A N 1
ATOM 849 C CA . LEU A 1 104 ? -8.464 6.403 23.324 1.00 91.00 104 LEU A CA 1
ATOM 850 C C . LEU A 1 104 ? -7.274 6.337 24.284 1.00 91.00 104 LEU A C 1
ATOM 852 O O . LEU A 1 104 ? -6.282 7.039 24.076 1.00 91.00 104 LEU A O 1
ATOM 856 N N . THR A 1 105 ? -7.373 5.528 25.338 1.00 89.56 105 THR A N 1
ATOM 857 C CA . THR A 1 105 ? -6.292 5.341 26.311 1.00 89.56 105 THR A CA 1
ATOM 858 C C . THR A 1 105 ? -5.099 4.656 25.655 1.00 89.56 105 THR A C 1
ATOM 860 O O . THR A 1 105 ? -3.988 5.178 25.698 1.00 89.56 105 THR A O 1
ATOM 863 N N . GLU A 1 106 ? -5.331 3.559 24.942 1.00 83.69 106 GLU A N 1
ATOM 864 C CA . GLU A 1 106 ? -4.264 2.819 24.268 1.00 83.69 106 GLU A CA 1
ATOM 865 C C . GLU A 1 106 ? -3.645 3.598 23.088 1.00 83.69 106 GLU A C 1
ATOM 867 O O . GLU A 1 106 ? -2.423 3.605 22.922 1.00 83.69 106 GLU A O 1
ATOM 872 N N . LEU A 1 107 ? -4.436 4.362 22.320 1.00 81.12 107 LEU A N 1
ATOM 873 C CA . LEU A 1 107 ? -3.909 5.240 21.259 1.00 81.12 107 LEU A CA 1
ATOM 874 C C . LEU A 1 107 ? -2.961 6.339 21.778 1.00 81.12 107 LEU A C 1
ATOM 876 O O . LEU A 1 107 ? -2.213 6.933 20.988 1.00 81.12 107 LEU A O 1
ATOM 880 N N . LYS A 1 108 ? -3.001 6.676 23.074 1.00 75.31 108 LYS A N 1
ATOM 881 C CA . LYS A 1 108 ? -2.052 7.618 23.700 1.00 75.31 108 LYS A CA 1
ATOM 882 C C . LYS A 1 108 ? -0.713 6.960 24.026 1.00 75.31 108 LYS A C 1
ATOM 884 O O . LYS A 1 108 ? 0.304 7.643 24.000 1.00 75.31 108 LYS A O 1
ATOM 889 N N . GLU A 1 109 ? -0.707 5.661 24.300 1.00 71.19 109 GLU A N 1
ATOM 890 C CA . GLU A 1 109 ? 0.485 4.903 24.705 1.00 71.19 109 GLU A CA 1
ATOM 891 C C . GLU A 1 109 ? 1.283 4.356 23.505 1.00 71.19 109 GLU A C 1
ATOM 893 O O . GLU A 1 109 ? 2.408 3.867 23.646 1.00 71.19 109 GLU A O 1
ATOM 898 N N . LYS A 1 110 ? 0.719 4.465 22.299 1.00 66.19 110 LYS A N 1
ATOM 899 C CA . LYS A 1 110 ? 1.263 3.893 21.069 1.00 66.19 110 LYS A CA 1
ATOM 900 C C . LYS A 1 110 ? 2.438 4.689 20.499 1.00 66.19 110 LYS A C 1
ATOM 902 O O . LYS A 1 110 ? 2.272 5.814 20.037 1.00 66.19 110 LYS A O 1
ATOM 907 N N . ASN A 1 111 ? 3.614 4.058 20.451 1.00 58.62 111 ASN A N 1
ATOM 908 C CA . ASN A 1 111 ? 4.869 4.702 20.033 1.00 58.62 111 ASN A CA 1
ATOM 909 C C . ASN A 1 111 ? 5.593 4.026 18.851 1.00 58.62 111 ASN A C 1
ATOM 911 O O . ASN A 1 111 ? 6.648 4.505 18.437 1.00 58.62 111 ASN A O 1
ATOM 915 N N . ILE A 1 112 ? 5.084 2.911 18.310 1.00 62.41 112 ILE A N 1
ATOM 916 C CA . ILE A 1 112 ? 5.780 2.128 17.274 1.00 62.41 112 ILE A CA 1
ATOM 917 C C . ILE A 1 112 ? 4.789 1.702 16.188 1.00 62.41 112 ILE A C 1
ATOM 919 O O . ILE A 1 112 ? 3.747 1.130 16.495 1.00 62.41 112 ILE A O 1
ATOM 923 N N . SER A 1 113 ? 5.139 1.954 14.922 1.00 66.38 113 SER A N 1
ATOM 924 C CA . SER A 1 113 ? 4.423 1.392 13.774 1.00 66.38 113 SER A CA 1
ATOM 925 C C . SER A 1 113 ? 4.945 -0.006 13.451 1.00 66.38 113 SER A C 1
ATOM 927 O O . SER A 1 113 ? 6.151 -0.209 13.286 1.00 66.38 113 SER A O 1
ATOM 929 N N . ASN A 1 114 ? 4.022 -0.948 13.281 1.00 72.19 114 ASN A N 1
ATOM 930 C CA . ASN A 1 114 ? 4.294 -2.312 12.833 1.00 72.19 114 ASN A CA 1
ATOM 931 C C . ASN A 1 114 ? 3.946 -2.536 11.345 1.00 72.19 114 ASN A C 1
ATOM 933 O O . ASN A 1 114 ? 3.886 -3.671 10.872 1.00 72.19 114 ASN A O 1
ATOM 937 N N . HIS A 1 115 ? 3.739 -1.453 10.591 1.00 79.12 115 HIS A N 1
ATOM 938 C CA . HIS A 1 115 ? 3.288 -1.502 9.201 1.00 79.12 115 HIS A CA 1
ATOM 939 C C . HIS A 1 115 ? 4.459 -1.365 8.253 1.00 79.12 115 HIS A C 1
ATOM 941 O O . HIS A 1 115 ? 5.311 -0.495 8.426 1.00 79.12 115 HIS A O 1
ATOM 947 N N . PHE A 1 116 ? 4.476 -2.206 7.224 1.00 87.06 116 PHE A N 1
ATOM 948 C CA . PHE A 1 116 ? 5.465 -2.140 6.162 1.00 87.06 116 PHE A CA 1
ATOM 949 C C . PHE A 1 116 ? 4.762 -1.849 4.845 1.00 87.06 116 PHE A C 1
ATOM 951 O O . PHE A 1 116 ? 3.902 -2.622 4.434 1.00 87.06 116 PHE A O 1
ATOM 958 N N . ALA A 1 117 ? 5.146 -0.766 4.178 1.00 90.00 117 ALA A N 1
ATOM 959 C CA . ALA A 1 117 ? 4.498 -0.302 2.962 1.00 90.00 117 ALA A CA 1
ATOM 960 C C . ALA A 1 117 ? 5.472 -0.238 1.784 1.00 90.00 117 ALA A C 1
ATOM 962 O O . ALA A 1 117 ? 6.655 0.087 1.939 1.00 90.00 117 ALA A O 1
ATOM 963 N N . THR A 1 118 ? 4.954 -0.524 0.596 1.00 93.69 118 THR A N 1
ATOM 964 C CA . THR A 1 118 ? 5.590 -0.183 -0.676 1.00 93.69 118 THR A CA 1
ATOM 965 C C . THR A 1 118 ? 4.623 0.667 -1.497 1.00 93.69 118 THR A C 1
ATOM 967 O O . THR A 1 118 ? 3.425 0.377 -1.554 1.00 93.69 118 THR A O 1
ATOM 970 N N . CYS A 1 119 ? 5.133 1.752 -2.072 1.00 94.56 119 CYS A N 1
ATOM 971 C CA . CYS A 1 119 ? 4.317 2.822 -2.633 1.00 94.56 119 CYS A CA 1
ATOM 972 C C . CYS A 1 119 ? 4.481 2.896 -4.153 1.00 94.56 119 CYS A C 1
ATOM 974 O O . CYS A 1 119 ? 5.571 2.698 -4.704 1.00 94.56 119 CYS A O 1
ATOM 976 N N . PHE A 1 120 ? 3.372 3.208 -4.807 1.00 97.56 120 PHE A N 1
ATOM 977 C CA . PHE A 1 120 ? 3.228 3.375 -6.243 1.00 97.56 120 PHE A CA 1
ATOM 978 C C . PHE A 1 120 ? 2.421 4.641 -6.515 1.00 97.56 120 PHE A C 1
ATOM 980 O O . PHE A 1 120 ? 1.643 5.082 -5.672 1.00 97.56 120 PHE A O 1
ATOM 987 N N . SER A 1 121 ? 2.555 5.191 -7.713 1.00 97.56 121 SER A N 1
ATOM 988 C CA . SER A 1 121 ? 1.664 6.228 -8.223 1.00 97.56 121 SER A CA 1
ATOM 989 C C . SER A 1 121 ? 0.677 5.638 -9.226 1.00 97.56 121 SER A C 1
ATOM 991 O O . SER A 1 121 ? 0.954 4.632 -9.884 1.00 97.56 121 SER A O 1
ATOM 993 N N . LEU A 1 122 ? -0.487 6.266 -9.354 1.00 97.19 122 LEU A N 1
ATOM 994 C CA . LEU A 1 122 ? -1.426 6.006 -10.443 1.00 97.19 122 LEU A CA 1
ATOM 995 C C . LEU A 1 122 ? -1.010 6.694 -11.752 1.00 97.19 122 LEU A C 1
ATOM 997 O O . LEU A 1 122 ? -1.555 6.339 -12.793 1.00 97.19 122 LEU A O 1
ATOM 1001 N N . GLU A 1 123 ? -0.044 7.614 -11.704 1.00 96.62 123 GLU A N 1
ATOM 1002 C CA . GLU A 1 123 ? 0.471 8.357 -12.855 1.00 96.62 123 GLU A CA 1
ATOM 1003 C C . GLU A 1 123 ? 1.952 8.043 -13.092 1.00 96.62 123 GLU A C 1
ATOM 1005 O O . GLU A 1 123 ? 2.737 7.922 -12.152 1.00 96.62 123 GLU A O 1
ATOM 1010 N N . GLY A 1 124 ? 2.322 7.873 -14.363 1.00 96.75 124 GLY A N 1
ATOM 1011 C CA . GLY A 1 124 ? 3.650 7.398 -14.764 1.00 96.75 124 GLY A CA 1
ATOM 1012 C C . GLY A 1 124 ? 4.649 8.487 -15.118 1.00 96.75 124 GLY A C 1
ATOM 1013 O O . GLY A 1 124 ? 5.850 8.224 -15.142 1.00 96.75 124 GLY A O 1
ATOM 1014 N N . ASP A 1 125 ? 4.193 9.727 -15.304 1.00 96.19 125 ASP A N 1
ATOM 1015 C CA . ASP A 1 125 ? 5.039 10.812 -15.796 1.00 96.19 125 ASP A CA 1
ATOM 1016 C C . ASP A 1 125 ? 4.802 12.154 -15.073 1.00 96.19 125 ASP A C 1
ATOM 1018 O O . ASP A 1 125 ? 4.385 13.149 -15.658 1.00 96.19 125 ASP A O 1
ATOM 1022 N N . LEU A 1 126 ? 5.044 12.177 -13.758 1.00 95.50 126 LEU A N 1
ATOM 1023 C CA . LEU A 1 126 ? 4.885 13.348 -12.894 1.00 95.50 126 LEU A CA 1
ATOM 1024 C C . LEU A 1 126 ? 6.232 13.974 -12.518 1.00 95.50 126 LEU A C 1
ATOM 1026 O O . LEU A 1 126 ? 7.117 13.307 -11.979 1.00 95.50 126 LEU A O 1
ATOM 1030 N N . LEU A 1 127 ? 6.365 15.291 -12.709 1.00 93.75 127 LEU A N 1
ATOM 1031 C CA . LEU A 1 127 ? 7.588 16.038 -12.385 1.00 93.75 127 LEU A CA 1
ATOM 1032 C C . LEU A 1 127 ? 7.987 15.913 -10.905 1.00 93.75 127 LEU A C 1
ATOM 1034 O O . LEU A 1 127 ? 9.164 15.712 -10.601 1.00 93.75 127 LEU A O 1
ATOM 1038 N N . SER A 1 128 ? 7.024 16.018 -9.987 1.00 94.06 128 SER A N 1
ATOM 1039 C CA . SER A 1 128 ? 7.261 15.850 -8.545 1.00 94.06 128 SER A CA 1
ATOM 1040 C C . SER A 1 128 ? 7.851 14.476 -8.215 1.00 94.06 128 SER A C 1
ATOM 1042 O O . SER A 1 128 ? 8.812 14.383 -7.448 1.00 94.06 128 SER A O 1
ATOM 1044 N N . GLN A 1 129 ? 7.340 13.418 -8.850 1.00 95.56 129 GLN A N 1
ATOM 1045 C CA . GLN A 1 129 ? 7.807 12.047 -8.653 1.00 95.56 129 GLN A CA 1
ATOM 1046 C C . GLN A 1 129 ? 9.207 11.827 -9.232 1.00 95.56 129 GLN A C 1
ATOM 1048 O O . GLN A 1 129 ? 10.060 11.225 -8.570 1.00 95.56 129 GLN A O 1
ATOM 1053 N N . TRP A 1 130 ? 9.486 12.383 -10.418 1.00 95.62 130 TRP A N 1
ATOM 1054 C CA . TRP A 1 130 ? 10.827 12.370 -11.010 1.00 95.62 130 TRP A CA 1
ATOM 1055 C C . TRP A 1 130 ? 11.872 12.973 -10.073 1.00 95.62 130 TRP A C 1
ATOM 1057 O O . TRP A 1 130 ? 12.929 12.373 -9.854 1.00 95.62 130 TRP A O 1
ATOM 1067 N N . ARG A 1 131 ? 11.551 14.128 -9.481 1.00 92.50 131 ARG A N 1
ATOM 1068 C CA . ARG A 1 131 ? 12.421 14.825 -8.526 1.00 92.50 131 ARG A CA 1
ATOM 1069 C C . ARG A 1 131 ? 12.624 14.033 -7.238 1.00 92.50 131 ARG A C 1
ATOM 1071 O O . ARG A 1 131 ? 13.754 13.834 -6.796 1.00 92.50 131 ARG A O 1
ATOM 1078 N N . ALA A 1 132 ? 11.537 13.554 -6.640 1.00 91.56 132 ALA A N 1
ATOM 1079 C CA . ALA A 1 132 ? 11.575 12.948 -5.314 1.00 91.56 132 ALA A CA 1
ATOM 1080 C C . ALA A 1 132 ? 12.115 11.506 -5.302 1.00 91.56 132 ALA A C 1
ATOM 1082 O O . ALA A 1 132 ? 12.863 11.129 -4.387 1.00 91.56 132 ALA A O 1
ATOM 1083 N N . TYR A 1 133 ? 11.750 10.690 -6.295 1.00 93.38 133 TYR A N 1
ATOM 1084 C CA . TYR A 1 133 ? 11.893 9.230 -6.220 1.00 93.38 133 TYR A CA 1
ATOM 1085 C C . TYR A 1 133 ? 12.736 8.617 -7.341 1.00 93.38 133 TYR A C 1
ATOM 1087 O O . TYR A 1 133 ? 13.328 7.561 -7.132 1.00 93.38 133 TYR A O 1
ATOM 1095 N N . ALA A 1 134 ? 12.886 9.292 -8.480 1.00 94.50 134 ALA A N 1
ATOM 1096 C CA . ALA A 1 134 ? 13.628 8.780 -9.634 1.00 94.50 134 ALA A CA 1
ATOM 1097 C C . ALA A 1 134 ? 14.868 9.636 -9.952 1.00 94.50 134 ALA A C 1
ATOM 1099 O O . ALA A 1 134 ? 15.051 10.115 -11.070 1.00 94.50 134 ALA A O 1
ATOM 1100 N N . ASN A 1 135 ? 15.734 9.793 -8.943 1.00 91.56 135 ASN A N 1
ATOM 1101 C CA . ASN A 1 135 ? 17.067 10.404 -9.047 1.00 91.56 135 ASN A CA 1
ATOM 1102 C C . ASN A 1 135 ? 17.082 11.757 -9.786 1.00 91.56 135 ASN A C 1
ATOM 1104 O O . ASN A 1 135 ? 17.847 11.944 -10.732 1.00 91.56 135 ASN A O 1
ATOM 1108 N N . ASP A 1 136 ? 16.195 12.670 -9.386 1.00 91.81 136 ASP A N 1
ATOM 1109 C CA . ASP A 1 136 ? 16.046 14.001 -9.986 1.00 91.81 136 ASP A CA 1
ATOM 1110 C C . ASP A 1 136 ? 15.925 13.962 -11.522 1.00 91.81 136 ASP A C 1
ATOM 1112 O O . ASP A 1 136 ? 16.657 14.621 -12.257 1.00 91.81 136 ASP A O 1
ATOM 1116 N N . GLY A 1 137 ? 15.031 13.096 -12.014 1.00 92.12 137 GLY A N 1
ATOM 1117 C CA . GLY A 1 137 ? 14.760 12.912 -13.443 1.00 92.12 137 GLY A CA 1
ATOM 1118 C C . GLY A 1 137 ? 15.738 11.997 -14.189 1.00 92.12 137 GLY A C 1
ATOM 1119 O O . GLY A 1 137 ? 15.557 11.784 -15.386 1.00 92.12 137 GLY A O 1
ATOM 1120 N N . LYS A 1 138 ? 16.748 11.428 -13.516 1.00 92.50 138 LYS A N 1
ATOM 1121 C CA . LYS A 1 138 ? 17.725 10.482 -14.101 1.00 92.50 138 LYS A CA 1
ATOM 1122 C C . LYS A 1 138 ? 17.390 9.009 -13.833 1.00 92.50 138 LYS A C 1
ATOM 1124 O O . LYS A 1 138 ? 18.207 8.129 -14.087 1.00 92.50 138 LYS A O 1
ATOM 1129 N N . GLY A 1 139 ? 16.243 8.740 -13.223 1.00 95.50 139 GLY A N 1
ATOM 1130 C CA . GLY A 1 139 ? 15.747 7.398 -12.942 1.00 95.50 139 GLY A CA 1
ATOM 1131 C C . GLY A 1 139 ? 14.764 6.906 -13.998 1.00 95.50 139 GLY A C 1
ATOM 1132 O O . GLY A 1 139 ? 14.820 7.288 -15.166 1.00 95.50 139 GLY A O 1
ATOM 1133 N N . ILE A 1 140 ? 13.854 6.044 -13.562 1.00 97.56 140 ILE A N 1
ATOM 1134 C CA . ILE A 1 140 ? 12.795 5.452 -14.376 1.00 97.56 140 ILE A CA 1
ATOM 1135 C C . ILE A 1 140 ? 11.474 5.403 -13.596 1.00 97.56 140 ILE A C 1
ATOM 1137 O O . ILE A 1 140 ? 11.468 5.504 -12.367 1.00 97.56 140 ILE A O 1
ATOM 1141 N N . ALA A 1 141 ? 10.375 5.152 -14.300 1.00 98.31 141 ALA A N 1
ATOM 1142 C CA . ALA A 1 141 ? 9.129 4.677 -13.712 1.00 98.31 141 ALA A CA 1
ATOM 1143 C C . ALA A 1 141 ? 8.790 3.295 -14.282 1.00 98.31 141 ALA A C 1
ATOM 1145 O O . ALA A 1 141 ? 8.736 3.107 -15.498 1.00 98.31 141 ALA A O 1
ATOM 1146 N N . ILE A 1 142 ? 8.577 2.313 -13.408 1.00 98.69 142 ILE A N 1
ATOM 1147 C CA . ILE A 1 142 ? 8.191 0.951 -13.795 1.00 98.69 142 ILE A CA 1
ATOM 1148 C C . ILE A 1 142 ? 6.666 0.878 -13.814 1.00 98.69 142 ILE A C 1
ATOM 1150 O O . ILE A 1 142 ? 6.044 0.929 -12.753 1.00 98.69 142 ILE A O 1
ATOM 1154 N N . GLY A 1 143 ? 6.068 0.746 -14.997 1.00 98.56 143 GLY A N 1
ATOM 1155 C CA . GLY A 1 143 ? 4.631 0.551 -15.165 1.00 98.56 143 GLY A CA 1
ATOM 1156 C C . GLY A 1 143 ? 4.247 -0.917 -14.981 1.00 98.56 143 GLY A C 1
ATOM 1157 O O . GLY A 1 143 ? 4.706 -1.79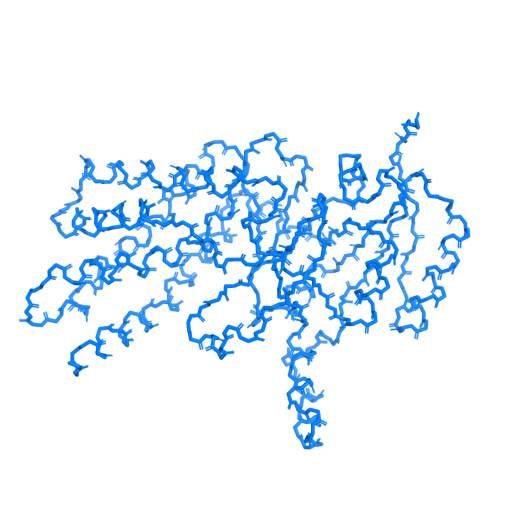1 -15.718 1.00 98.56 143 GLY A O 1
ATOM 1158 N N . LEU A 1 144 ? 3.371 -1.205 -14.026 1.00 98.50 144 LEU A N 1
ATOM 1159 C CA . LEU A 1 144 ? 2.972 -2.551 -13.606 1.00 98.50 144 LEU A CA 1
ATOM 1160 C C . LEU A 1 144 ? 1.483 -2.778 -13.873 1.00 98.50 144 LEU A C 1
ATOM 1162 O O . LEU A 1 144 ? 0.669 -1.922 -13.535 1.00 98.50 144 LEU A O 1
ATOM 1166 N N . ASP A 1 145 ? 1.109 -3.941 -14.412 1.00 97.62 145 ASP A N 1
ATOM 1167 C CA . ASP A 1 145 ? -0.304 -4.328 -14.548 1.00 97.62 145 ASP A CA 1
ATOM 1168 C C . ASP A 1 145 ? -0.929 -4.444 -13.154 1.00 97.62 145 ASP A C 1
ATOM 1170 O O . ASP A 1 145 ? -0.631 -5.368 -12.390 1.00 97.62 145 ASP A O 1
ATOM 1174 N N . ARG A 1 146 ? -1.804 -3.492 -12.819 1.00 96.19 146 ARG A N 1
ATOM 1175 C CA . ARG A 1 146 ? -2.377 -3.363 -11.478 1.00 96.19 146 ARG A CA 1
ATOM 1176 C C . ARG A 1 146 ? -3.162 -4.604 -11.077 1.00 96.19 146 ARG A C 1
ATOM 1178 O O . ARG A 1 146 ? -3.060 -5.045 -9.935 1.00 96.19 146 ARG A O 1
ATOM 1185 N N . LYS A 1 147 ? -3.958 -5.162 -11.994 1.00 95.00 147 LYS A N 1
ATOM 1186 C CA . LYS A 1 147 ? -4.824 -6.306 -11.690 1.00 95.00 147 LYS A CA 1
ATOM 1187 C C . LYS A 1 147 ? -3.976 -7.527 -11.351 1.00 95.00 147 LYS A C 1
ATOM 1189 O O . LYS A 1 147 ? -4.224 -8.164 -10.332 1.00 95.00 147 LYS A O 1
ATOM 1194 N N . LYS A 1 148 ? -2.963 -7.814 -12.172 1.00 96.19 148 LYS A N 1
ATOM 1195 C CA . LYS A 1 148 ? -2.031 -8.920 -11.916 1.00 96.19 148 LYS A CA 1
ATOM 1196 C C . LYS A 1 148 ? -1.196 -8.678 -10.663 1.00 96.19 148 LYS A C 1
ATOM 1198 O O . LYS A 1 148 ? -0.884 -9.631 -9.966 1.00 96.19 148 LYS A O 1
ATOM 1203 N N . LEU A 1 149 ? -0.825 -7.432 -10.367 1.00 95.81 149 LEU A N 1
ATOM 1204 C CA . LEU A 1 149 ? -0.037 -7.123 -9.175 1.00 95.81 149 LEU A CA 1
ATOM 1205 C C . LEU A 1 149 ? -0.851 -7.352 -7.893 1.00 95.81 149 LEU A C 1
ATOM 1207 O O . LEU A 1 149 ? -0.349 -7.984 -6.971 1.00 95.81 149 LEU A O 1
ATOM 1211 N N . ILE A 1 150 ? -2.119 -6.918 -7.870 1.00 94.00 150 ILE A N 1
ATOM 1212 C CA . ILE A 1 150 ? -3.051 -7.197 -6.765 1.00 94.00 150 ILE A CA 1
ATOM 1213 C C . ILE A 1 150 ? -3.269 -8.707 -6.613 1.00 94.00 150 ILE A C 1
ATOM 1215 O O . ILE A 1 150 ? -3.107 -9.220 -5.514 1.00 94.00 150 ILE A O 1
ATOM 1219 N N . GLU A 1 151 ? -3.567 -9.423 -7.705 1.00 93.75 151 GLU A N 1
ATOM 1220 C CA . GLU A 1 151 ? -3.721 -10.892 -7.695 1.00 93.75 151 GLU A CA 1
ATOM 1221 C C . GLU A 1 151 ? -2.448 -11.591 -7.193 1.00 93.75 151 GLU A C 1
ATOM 1223 O O . GLU A 1 151 ? -2.514 -12.561 -6.448 1.00 93.75 151 GLU A O 1
ATOM 1228 N N . GLY A 1 152 ? -1.275 -11.089 -7.578 1.00 93.62 152 GLY A N 1
ATOM 1229 C CA . GLY A 1 152 ? 0.005 -11.657 -7.179 1.00 93.62 152 GLY A CA 1
ATOM 1230 C C . GLY A 1 152 ? 0.332 -11.484 -5.699 1.00 93.62 152 GLY A C 1
ATOM 1231 O O . GLY A 1 152 ? 1.133 -12.265 -5.198 1.00 93.62 152 GLY A O 1
ATOM 1232 N N . PHE A 1 153 ? -0.249 -10.497 -5.013 1.00 92.44 153 PHE A N 1
ATOM 1233 C CA . PHE A 1 153 ? 0.036 -10.187 -3.606 1.00 92.44 153 PHE A CA 1
ATOM 1234 C C . PHE A 1 153 ? -1.138 -10.464 -2.659 1.00 92.44 153 PHE A C 1
ATOM 1236 O O . PHE A 1 153 ? -1.005 -10.209 -1.464 1.00 92.44 153 PHE A O 1
ATOM 1243 N N . GLU A 1 154 ? -2.265 -10.970 -3.162 1.00 85.62 154 GLU A N 1
ATOM 1244 C CA . GLU A 1 154 ? -3.550 -11.039 -2.452 1.00 85.62 154 GLU A CA 1
ATOM 1245 C C . GLU A 1 154 ? -3.469 -11.737 -1.082 1.00 85.62 154 GLU A C 1
ATOM 1247 O O . GLU A 1 154 ? -4.166 -11.334 -0.153 1.00 85.62 154 GLU A O 1
ATOM 1252 N N . ASN A 1 155 ? -2.608 -12.752 -0.922 1.00 82.44 155 ASN A N 1
ATOM 1253 C CA . ASN A 1 155 ? -2.464 -13.482 0.344 1.00 82.44 155 ASN A CA 1
ATOM 1254 C C . ASN A 1 155 ? -1.325 -12.956 1.245 1.00 82.44 155 ASN A C 1
ATOM 1256 O O . ASN A 1 155 ? -1.151 -13.464 2.352 1.00 82.44 155 ASN A O 1
ATOM 1260 N N . ILE A 1 156 ? -0.542 -11.970 0.791 1.00 83.88 156 ILE A N 1
ATOM 1261 C CA . ILE A 1 156 ? 0.658 -11.464 1.487 1.00 83.88 156 ILE A CA 1
ATOM 1262 C C . ILE A 1 156 ? 0.510 -9.994 1.902 1.00 83.88 156 ILE A C 1
ATOM 1264 O O . ILE A 1 156 ? 1.037 -9.590 2.942 1.00 83.88 156 ILE A O 1
ATOM 1268 N N . ALA A 1 157 ? -0.178 -9.179 1.102 1.00 89.00 157 ALA A N 1
ATOM 1269 C CA . ALA A 1 157 ? -0.319 -7.747 1.334 1.00 89.00 157 ALA A CA 1
ATOM 1270 C C . ALA A 1 157 ? -1.704 -7.236 0.930 1.00 89.00 157 ALA A C 1
ATOM 1272 O O . ALA A 1 157 ? -2.351 -7.754 0.024 1.00 89.00 157 ALA A O 1
ATOM 1273 N N . SER A 1 158 ? -2.143 -6.163 1.583 1.00 87.50 158 SER A N 1
ATOM 1274 C CA . SER A 1 158 ? -3.374 -5.452 1.231 1.00 87.50 158 SER A CA 1
ATOM 1275 C C . SER A 1 158 ? -3.049 -4.220 0.390 1.00 87.50 158 SER A C 1
ATOM 1277 O O . SER A 1 158 ? -2.173 -3.439 0.753 1.00 87.50 158 SER A O 1
ATOM 1279 N N . GLY A 1 159 ? -3.734 -4.057 -0.743 1.00 90.88 159 GLY A N 1
ATOM 1280 C CA . GLY A 1 159 ? -3.578 -2.903 -1.630 1.00 90.88 159 GLY A CA 1
ATOM 1281 C C . GLY A 1 159 ? -4.582 -1.794 -1.313 1.00 90.88 159 GLY A C 1
ATOM 1282 O O . GLY A 1 159 ? -5.776 -2.068 -1.191 1.00 90.88 159 GLY A O 1
ATOM 1283 N N . PHE A 1 160 ? -4.118 -0.548 -1.237 1.00 90.75 160 PHE A N 1
ATOM 1284 C CA . PHE A 1 160 ? -4.920 0.592 -0.808 1.00 90.75 160 PHE A CA 1
ATOM 1285 C C . PHE A 1 160 ? -4.699 1.851 -1.645 1.00 90.75 160 PHE A C 1
ATOM 1287 O O . PHE A 1 160 ? -3.580 2.171 -2.045 1.00 90.75 160 PHE A O 1
ATOM 1294 N N . TYR A 1 161 ? -5.785 2.597 -1.843 1.00 93.69 161 TYR A N 1
ATOM 1295 C CA . TYR A 1 161 ? -5.755 3.972 -2.337 1.00 93.69 161 TYR A CA 1
ATOM 1296 C C . TYR A 1 161 ? -5.616 4.954 -1.184 1.00 93.69 161 TYR A C 1
ATOM 1298 O O . TYR A 1 161 ? -6.145 4.707 -0.102 1.00 93.69 161 TYR A O 1
ATOM 1306 N N . ILE A 1 162 ? -4.954 6.083 -1.445 1.00 92.88 162 ILE A N 1
ATOM 1307 C CA . ILE A 1 162 ? -4.762 7.128 -0.433 1.00 92.88 162 ILE A CA 1
ATOM 1308 C C . ILE A 1 162 ? -5.807 8.210 -0.600 1.00 92.88 162 ILE A C 1
ATOM 1310 O O . ILE A 1 162 ? -6.096 8.645 -1.725 1.00 92.88 162 ILE A O 1
ATOM 1314 N N . GLU A 1 163 ? -6.395 8.610 0.523 1.00 93.44 163 GLU A N 1
ATOM 1315 C CA . GLU A 1 163 ? -7.350 9.697 0.585 1.00 93.44 163 GLU A CA 1
ATOM 1316 C C . GLU A 1 163 ? -6.671 11.005 0.959 1.00 93.44 163 GLU A C 1
ATOM 1318 O O . GLU A 1 163 ? -5.946 11.104 1.953 1.00 93.44 163 GLU A O 1
ATOM 1323 N N . TYR A 1 164 ? -6.977 12.021 0.158 1.00 90.38 164 TYR A N 1
ATOM 1324 C CA . TYR A 1 164 ? -6.485 13.378 0.295 1.00 90.38 164 TYR A CA 1
ATOM 1325 C C . TYR A 1 164 ? -7.688 14.302 0.492 1.00 90.38 164 TYR A C 1
ATOM 1327 O O . TYR A 1 164 ? -8.646 14.238 -0.273 1.00 90.38 164 TYR A O 1
ATOM 1335 N N . GLY A 1 165 ? -7.628 15.192 1.481 1.00 82.38 165 GLY A N 1
ATOM 1336 C CA . GLY A 1 165 ? -8.628 16.249 1.664 1.00 82.38 165 GLY A CA 1
ATOM 1337 C C . GLY A 1 165 ? -9.600 16.007 2.818 1.00 82.38 165 GLY A C 1
ATOM 1338 O O . GLY A 1 165 ? -10.196 14.946 2.966 1.00 82.38 165 GLY A O 1
ATOM 1339 N N . SER A 1 166 ? -9.803 17.043 3.627 1.00 79.06 166 SER A N 1
ATOM 1340 C CA . SER A 1 166 ? -10.379 16.915 4.968 1.00 79.06 166 SER A CA 1
ATOM 1341 C C . SER A 1 166 ? -11.786 16.312 5.023 1.00 79.06 166 SER A C 1
ATOM 1343 O O . SER A 1 166 ? -12.070 15.550 5.937 1.00 79.06 166 SER A O 1
ATOM 1345 N N . ASN A 1 167 ? -12.675 16.631 4.077 1.00 86.62 167 ASN A N 1
ATOM 1346 C CA . ASN A 1 167 ? -14.083 16.224 4.181 1.00 86.62 167 ASN A CA 1
ATOM 1347 C C . ASN A 1 167 ? -14.270 14.723 3.926 1.00 86.62 167 ASN A C 1
ATOM 1349 O O . ASN A 1 167 ? -14.832 14.033 4.771 1.00 86.62 167 ASN A O 1
ATOM 1353 N N . ASN A 1 168 ? -13.737 14.212 2.813 1.00 89.88 168 ASN A N 1
ATOM 1354 C CA . ASN A 1 168 ? -13.790 12.784 2.495 1.00 89.88 168 ASN A CA 1
ATOM 1355 C C . ASN A 1 168 ? -13.047 11.948 3.544 1.00 89.88 168 ASN A C 1
ATOM 1357 O O . ASN A 1 168 ? -13.475 10.850 3.881 1.00 89.88 168 ASN A O 1
ATOM 1361 N N . GLN A 1 169 ? -11.934 12.464 4.074 1.00 93.62 169 GLN A N 1
ATOM 1362 C CA . GLN A 1 169 ? -11.178 11.773 5.115 1.00 93.62 169 GLN A CA 1
ATOM 1363 C C . GLN A 1 169 ? -12.000 11.626 6.394 1.00 93.62 169 GLN A C 1
ATOM 1365 O O . GLN A 1 169 ? -12.058 10.533 6.945 1.00 93.62 169 GLN A O 1
ATOM 1370 N N . LEU A 1 170 ? -12.666 12.694 6.843 1.00 91.69 170 LEU A N 1
ATOM 1371 C CA . LEU A 1 170 ? -13.535 12.638 8.019 1.00 91.69 170 LEU A CA 1
ATOM 1372 C C . LEU A 1 170 ? -14.718 11.689 7.808 1.00 91.69 170 LEU A C 1
ATOM 1374 O O . LEU A 1 170 ? -15.021 10.912 8.706 1.00 91.69 170 LEU A O 1
ATOM 1378 N N . GLU A 1 171 ? -15.347 11.711 6.631 1.00 93.69 171 GLU A N 1
ATOM 1379 C CA . GLU A 1 171 ? -16.431 10.782 6.289 1.00 93.69 171 GLU A CA 1
ATOM 1380 C C . GLU A 1 171 ? -15.954 9.324 6.316 1.00 93.69 171 GLU A C 1
ATOM 1382 O O . GLU A 1 171 ? -16.593 8.468 6.925 1.00 93.69 171 GLU A O 1
ATOM 1387 N N . LEU A 1 172 ? -14.802 9.029 5.706 1.00 94.75 172 LEU A N 1
ATOM 1388 C CA . LEU A 1 172 ? -14.255 7.677 5.702 1.00 94.75 172 LEU A CA 1
ATOM 1389 C C . LEU A 1 172 ? -13.867 7.216 7.112 1.00 94.75 172 LEU A C 1
ATOM 1391 O O . LEU A 1 172 ? -14.189 6.092 7.488 1.00 94.75 172 LEU A O 1
ATOM 1395 N N . VAL A 1 173 ? -13.203 8.068 7.897 1.00 94.50 173 VAL A N 1
ATOM 1396 C CA . VAL A 1 173 ? -12.838 7.761 9.291 1.00 94.50 173 VAL A CA 1
ATOM 1397 C C . VAL A 1 173 ? -14.086 7.498 10.127 1.00 94.50 173 VAL A C 1
ATOM 1399 O O . VAL A 1 173 ? -14.117 6.507 10.854 1.00 94.50 173 VAL A O 1
ATOM 1402 N N . ASN A 1 174 ? -15.124 8.323 9.986 1.00 93.31 174 ASN A N 1
ATOM 1403 C CA . ASN A 1 174 ? -16.399 8.124 10.668 1.00 93.31 174 ASN A CA 1
ATOM 1404 C C . ASN A 1 174 ? -17.038 6.780 10.279 1.00 93.31 174 ASN A C 1
ATOM 1406 O O . ASN A 1 174 ? -17.309 5.975 11.166 1.00 93.31 174 ASN A O 1
ATOM 1410 N N . ASN A 1 175 ? -17.153 6.475 8.981 1.00 94.12 175 ASN A N 1
ATOM 1411 C CA . ASN A 1 175 ? -17.695 5.197 8.501 1.00 94.12 175 ASN A CA 1
ATOM 1412 C C . ASN A 1 175 ? -16.915 3.985 9.043 1.00 94.12 175 ASN A C 1
ATOM 1414 O O . ASN A 1 175 ? -17.513 2.972 9.415 1.00 94.12 175 ASN A O 1
ATOM 1418 N N . LEU A 1 176 ? -15.579 4.071 9.081 1.00 94.56 176 LEU A N 1
ATOM 1419 C CA . LEU A 1 176 ? -14.722 3.010 9.611 1.00 94.56 176 LEU A CA 1
ATOM 1420 C C . LEU A 1 176 ? -14.930 2.822 11.115 1.00 94.56 176 LEU A C 1
ATOM 1422 O O . LEU A 1 176 ? -15.150 1.697 11.560 1.00 94.56 176 LEU A O 1
ATOM 1426 N N . ILE A 1 177 ? -14.876 3.906 11.891 1.00 92.88 177 ILE A N 1
ATOM 1427 C CA . ILE A 1 177 ? -15.018 3.850 13.347 1.00 92.88 177 ILE A CA 1
ATOM 1428 C C . ILE A 1 177 ? -16.414 3.379 13.740 1.00 92.88 177 ILE A C 1
ATOM 1430 O O . ILE A 1 177 ? -16.518 2.498 14.592 1.00 92.88 177 ILE A O 1
ATOM 1434 N N . GLU A 1 178 ? -17.471 3.916 13.130 1.00 91.44 178 GLU A N 1
ATOM 1435 C CA . GLU A 1 178 ? -18.843 3.492 13.412 1.00 91.44 178 GLU A CA 1
ATOM 1436 C C . GLU A 1 178 ? -18.996 1.997 13.118 1.00 91.44 178 GLU A C 1
ATOM 1438 O O . GLU A 1 178 ? -19.342 1.237 14.016 1.00 91.44 178 GLU A O 1
ATOM 1443 N N . THR A 1 179 ? -18.577 1.536 11.936 1.00 93.75 179 THR A N 1
ATOM 1444 C CA . THR A 1 179 ? -18.652 0.110 11.575 1.00 93.75 179 THR A CA 1
ATOM 1445 C C . THR A 1 179 ? -17.900 -0.790 12.555 1.00 93.75 179 THR A C 1
ATOM 1447 O O . THR A 1 179 ? -18.404 -1.848 12.931 1.00 93.75 179 THR A O 1
ATOM 1450 N N . ILE A 1 180 ? -16.685 -0.405 12.956 1.00 92.69 180 ILE A N 1
ATOM 1451 C CA . ILE A 1 180 ? -15.853 -1.200 13.868 1.00 92.69 180 ILE A CA 1
ATOM 1452 C C . ILE A 1 180 ? -16.464 -1.227 15.271 1.00 92.69 180 ILE A C 1
ATOM 1454 O O . ILE A 1 180 ? -16.638 -2.299 15.851 1.00 92.69 180 ILE A O 1
ATOM 1458 N N . THR A 1 181 ? -16.797 -0.059 15.819 1.00 89.38 181 THR A N 1
ATOM 1459 C CA . THR A 1 181 ? -17.325 0.057 17.183 1.00 89.38 181 THR A CA 1
ATOM 1460 C C . THR A 1 181 ? -18.699 -0.589 17.319 1.00 89.38 181 THR A C 1
ATOM 1462 O O . THR A 1 181 ? -18.921 -1.317 18.285 1.00 89.38 181 THR A 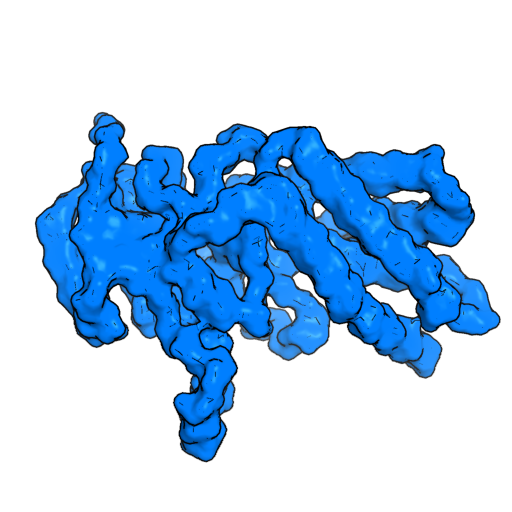O 1
ATOM 1465 N N . GLU A 1 182 ? -19.593 -0.404 16.344 1.00 90.00 182 GLU A N 1
ATOM 1466 C CA . GLU A 1 182 ? -20.897 -1.071 16.310 1.00 90.00 182 GLU A CA 1
ATOM 1467 C C . GLU A 1 182 ? -20.750 -2.581 16.217 1.00 90.00 182 GLU A C 1
ATOM 1469 O O . GLU A 1 182 ? -21.432 -3.305 16.933 1.00 90.00 182 GLU A O 1
ATOM 1474 N N . TYR A 1 183 ? -19.818 -3.073 15.402 1.00 93.38 183 TYR A N 1
ATOM 1475 C CA . TYR A 1 183 ? -19.609 -4.506 15.266 1.00 93.38 183 TYR A CA 1
ATOM 1476 C C . TYR A 1 183 ? -19.171 -5.159 16.583 1.00 93.38 183 TYR A C 1
ATOM 1478 O O . TYR A 1 183 ? -19.752 -6.168 16.982 1.00 93.38 183 TYR A O 1
ATOM 1486 N N . TYR A 1 184 ? -18.198 -4.584 17.296 1.00 90.56 184 TYR A N 1
ATOM 1487 C CA . TYR A 1 184 ? -17.803 -5.109 18.609 1.00 90.56 184 TYR A CA 1
ATOM 1488 C C . TYR A 1 184 ? -18.883 -4.908 19.675 1.00 90.56 184 TYR A C 1
ATOM 1490 O O . TYR A 1 184 ? -19.013 -5.745 20.564 1.00 90.56 184 TYR A O 1
ATOM 1498 N N . PHE A 1 185 ? -19.682 -3.845 19.574 1.00 86.75 185 PHE A N 1
ATOM 1499 C CA . PHE A 1 185 ? -20.825 -3.624 20.453 1.00 86.75 185 PHE A CA 1
ATOM 1500 C C . PHE A 1 185 ? -21.923 -4.685 20.254 1.00 86.75 185 PHE A C 1
ATOM 1502 O O . PHE A 1 185 ? -22.380 -5.278 21.226 1.00 86.75 185 PHE A O 1
ATOM 1509 N N . GLU A 1 186 ? -22.302 -4.990 19.010 1.00 90.00 186 GLU A N 1
ATOM 1510 C CA . GLU A 1 186 ? -23.300 -6.020 18.672 1.00 90.00 186 GLU A CA 1
ATOM 1511 C C . GLU A 1 186 ? -22.872 -7.429 19.105 1.00 90.00 186 GLU A C 1
ATOM 1513 O O . GLU A 1 186 ? -23.712 -8.269 19.421 1.00 90.00 186 GLU A O 1
ATOM 1518 N N . HIS A 1 187 ? -21.564 -7.692 19.123 1.00 90.31 187 HIS A N 1
ATOM 1519 C CA . HIS A 1 187 ? -20.997 -8.983 19.515 1.00 90.31 187 HIS A CA 1
ATOM 1520 C C . HIS A 1 187 ? -20.463 -8.973 20.953 1.00 90.31 187 HIS A C 1
ATOM 1522 O O . HIS A 1 187 ? -19.826 -9.942 21.370 1.00 90.31 187 HIS A O 1
ATOM 1528 N N . PHE A 1 188 ? -20.728 -7.912 21.725 1.00 87.81 188 PHE A N 1
ATOM 1529 C CA . PHE A 1 188 ? -20.173 -7.741 23.065 1.00 87.81 188 PHE A CA 1
ATOM 1530 C C . PHE A 1 188 ? -20.522 -8.919 23.978 1.00 87.81 188 PHE A C 1
ATOM 1532 O O . PHE A 1 188 ? -19.635 -9.452 24.635 1.00 87.81 188 PHE A O 1
ATOM 1539 N N . ASP A 1 189 ? -21.765 -9.405 23.945 1.00 85.62 189 ASP A N 1
ATOM 1540 C CA . ASP A 1 189 ? -22.213 -10.537 24.770 1.00 85.62 189 ASP A CA 1
ATOM 1541 C C . ASP A 1 189 ? -21.452 -11.843 24.474 1.00 85.62 189 ASP A C 1
ATOM 1543 O O . ASP A 1 189 ? -21.238 -12.659 25.373 1.00 85.62 189 ASP A O 1
ATOM 1547 N N . LEU A 1 190 ? -20.992 -12.033 23.231 1.00 85.06 190 LEU A N 1
ATOM 1548 C CA . LEU A 1 190 ? -20.172 -13.189 22.845 1.00 85.06 190 LEU A CA 1
ATOM 1549 C C . LEU A 1 190 ? -18.747 -13.096 23.408 1.00 85.06 190 LEU A C 1
ATOM 1551 O O . LEU A 1 190 ? -18.116 -14.123 23.650 1.00 85.06 190 LEU A O 1
ATOM 1555 N N . ILE A 1 191 ? -18.244 -11.875 23.606 1.00 84.06 191 ILE A N 1
ATOM 1556 C CA . ILE A 1 191 ? -16.888 -11.585 24.093 1.00 84.06 191 ILE A CA 1
ATOM 1557 C C . ILE A 1 191 ? -16.865 -11.530 25.629 1.00 84.06 191 ILE A C 1
ATOM 1559 O O . ILE A 1 191 ? -15.938 -12.024 26.273 1.00 84.06 191 ILE A O 1
ATOM 1563 N N . PHE A 1 192 ? -17.898 -10.938 26.228 1.00 76.81 192 PHE A N 1
ATOM 1564 C CA . PHE A 1 192 ? -17.972 -10.597 27.645 1.00 76.81 192 PHE A CA 1
ATOM 1565 C C . PHE A 1 192 ? -17.919 -11.833 28.560 1.00 76.81 192 PHE A C 1
ATOM 1567 O O . PHE A 1 192 ? -17.173 -11.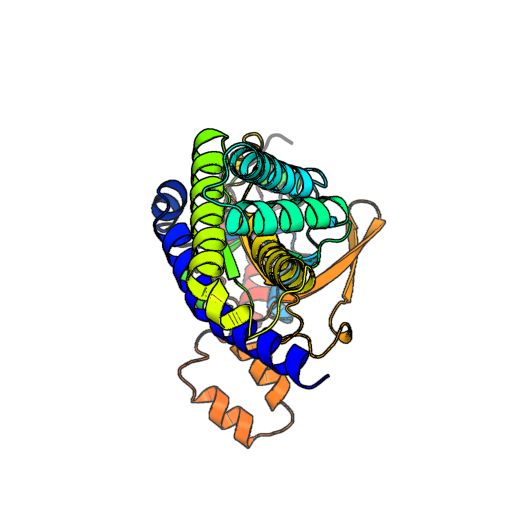849 29.546 1.00 76.81 192 PHE A O 1
ATOM 1574 N N . GLY A 1 193 ? -18.614 -12.918 28.205 1.00 66.81 193 GLY A N 1
ATOM 1575 C CA . GLY A 1 193 ? -18.742 -14.091 29.079 1.00 66.81 193 GLY A CA 1
ATOM 1576 C C . GLY A 1 193 ? -19.534 -13.794 30.370 1.00 66.81 193 GLY A C 1
ATOM 1577 O O . GLY A 1 193 ? -20.082 -12.715 30.549 1.00 66.81 193 GLY A O 1
ATOM 1578 N N . LEU A 1 194 ? -19.645 -14.767 31.287 1.00 49.38 194 LEU A N 1
ATOM 1579 C CA . LEU A 1 194 ? -20.584 -14.717 32.430 1.00 49.38 194 LEU A CA 1
ATOM 1580 C C . LEU A 1 194 ? -20.124 -13.912 33.678 1.00 49.38 194 LEU A C 1
ATOM 1582 O O . LEU A 1 194 ? -20.811 -13.977 34.699 1.00 49.38 194 LEU A O 1
ATOM 1586 N N . LYS A 1 195 ? -19.016 -13.152 33.656 1.00 48.66 195 LYS A N 1
ATOM 1587 C CA . LYS A 1 195 ? -18.597 -12.252 34.765 1.00 48.66 195 LYS A CA 1
ATOM 1588 C C . LYS A 1 195 ? -17.853 -11.011 34.243 1.00 48.66 195 LYS A C 1
ATOM 1590 O O . LYS A 1 195 ? -17.048 -11.130 33.326 1.00 48.66 195 LYS A O 1
ATOM 1595 N N . SER A 1 196 ? -18.135 -9.844 34.836 1.00 64.62 196 SER A N 1
ATOM 1596 C CA . SER A 1 196 ? -17.580 -8.536 34.446 1.00 64.62 196 SER A CA 1
ATOM 1597 C C . SER A 1 196 ? -16.085 -8.418 34.710 1.00 64.62 196 SER A C 1
ATOM 1599 O O . SER A 1 196 ? -15.661 -8.842 35.778 1.00 64.62 196 SER A O 1
ATOM 1601 N N . ASP A 1 197 ? -15.351 -7.727 33.836 1.00 65.44 197 ASP A N 1
ATOM 1602 C CA . ASP A 1 197 ? -14.109 -7.030 34.199 1.00 65.44 197 ASP A CA 1
ATOM 1603 C C . ASP A 1 197 ? -13.755 -5.960 33.150 1.00 65.44 197 ASP A C 1
ATOM 1605 O O . ASP A 1 197 ? -14.020 -6.141 31.956 1.00 65.44 197 ASP A O 1
ATOM 1609 N N . GLU A 1 198 ? -13.132 -4.861 33.594 1.00 66.06 198 GLU A N 1
ATOM 1610 C CA . GLU A 1 198 ? -12.518 -3.810 32.753 1.00 66.06 198 GLU A CA 1
ATOM 1611 C C . GLU A 1 198 ? -11.604 -4.387 31.651 1.00 66.06 198 GLU A C 1
ATOM 1613 O O . GLU A 1 198 ? -11.435 -3.782 30.589 1.00 66.06 198 GLU A O 1
ATOM 1618 N N . ASP A 1 199 ? -11.078 -5.595 31.868 1.00 78.56 199 ASP A N 1
ATOM 1619 C CA . ASP A 1 199 ? -10.243 -6.341 30.930 1.00 78.56 199 ASP A CA 1
ATOM 1620 C C . ASP A 1 199 ? -10.913 -6.578 29.566 1.00 78.56 199 ASP A C 1
ATOM 1622 O O . ASP A 1 199 ? -10.231 -6.516 28.546 1.00 78.56 199 ASP A O 1
ATOM 1626 N N . VAL A 1 200 ? -12.240 -6.774 29.498 1.00 85.19 200 VAL A N 1
ATOM 1627 C CA . VAL A 1 200 ? -12.938 -6.993 28.209 1.00 85.19 200 VAL A CA 1
ATOM 1628 C C . VAL A 1 200 ? -12.861 -5.754 27.322 1.00 85.19 200 VAL A C 1
ATOM 1630 O O . VAL A 1 200 ? -12.585 -5.855 26.129 1.00 85.19 200 VAL A O 1
ATOM 1633 N N . PHE A 1 201 ? -13.089 -4.572 27.896 1.00 87.94 201 PHE A N 1
ATOM 1634 C CA . PHE A 1 201 ? -13.020 -3.318 27.147 1.00 87.94 201 PHE A CA 1
ATOM 1635 C C . PHE A 1 201 ? -11.607 -3.051 26.644 1.00 87.94 201 PHE A C 1
ATOM 1637 O O . PHE A 1 201 ? -11.437 -2.584 25.521 1.00 87.94 201 PHE A O 1
ATOM 1644 N N . LYS A 1 202 ? -10.599 -3.398 27.450 1.00 86.56 202 LYS A N 1
ATOM 1645 C CA . LYS A 1 202 ? -9.193 -3.302 27.068 1.00 86.56 202 LYS A CA 1
ATOM 1646 C C . LYS A 1 202 ? -8.826 -4.273 25.944 1.00 86.56 202 LYS A C 1
ATOM 1648 O O . LYS A 1 202 ? -8.144 -3.865 25.015 1.00 86.56 202 LYS A O 1
ATOM 1653 N N . GLU A 1 203 ? -9.286 -5.522 25.995 1.00 86.88 203 GLU A N 1
ATOM 1654 C CA . GLU A 1 203 ? -9.068 -6.508 24.924 1.00 86.88 203 GLU A CA 1
ATOM 1655 C C . GLU A 1 203 ? -9.732 -6.067 23.610 1.00 86.88 203 GLU A C 1
ATOM 1657 O O . GLU A 1 203 ? -9.095 -6.079 22.559 1.00 86.88 203 GLU A O 1
ATOM 1662 N N . ILE A 1 204 ? -10.985 -5.599 23.667 1.00 89.44 204 ILE A N 1
ATOM 1663 C CA . ILE A 1 204 ? -11.678 -5.047 22.493 1.00 89.44 204 ILE A CA 1
ATOM 1664 C C . ILE A 1 204 ? -10.932 -3.820 21.958 1.00 89.44 204 ILE A C 1
ATOM 1666 O O . ILE A 1 204 ? -10.749 -3.694 20.750 1.00 89.44 204 ILE A O 1
ATOM 1670 N N . ALA A 1 205 ? -10.479 -2.922 22.836 1.00 89.69 205 ALA A N 1
ATOM 1671 C CA . ALA A 1 205 ? -9.715 -1.748 22.436 1.00 89.69 205 ALA A CA 1
ATOM 1672 C C . ALA A 1 205 ? -8.409 -2.115 21.721 1.00 89.69 205 ALA A C 1
ATOM 1674 O O . ALA A 1 205 ? -8.114 -1.514 20.688 1.00 89.69 205 ALA A O 1
ATOM 1675 N N . GLN A 1 206 ? -7.698 -3.134 22.210 1.00 86.38 206 GLN A N 1
ATOM 1676 C CA . GLN A 1 206 ? -6.482 -3.651 21.580 1.00 86.38 206 GLN A CA 1
ATOM 1677 C C . GLN A 1 206 ? -6.763 -4.171 20.175 1.00 86.38 206 GLN A C 1
ATOM 1679 O O . GLN A 1 206 ? -6.076 -3.786 19.233 1.00 86.38 206 GLN A O 1
ATOM 1684 N N . GLU A 1 207 ? -7.817 -4.968 20.003 1.00 86.81 207 GLU A N 1
ATOM 1685 C CA . GLU A 1 207 ? -8.215 -5.471 18.683 1.00 86.81 207 GLU A CA 1
ATOM 1686 C C . GLU A 1 207 ? -8.620 -4.342 17.727 1.00 86.81 207 GLU A C 1
ATOM 1688 O O . GLU A 1 207 ? -8.191 -4.317 16.571 1.00 86.81 207 GLU A O 1
ATOM 1693 N N . ILE A 1 208 ? -9.396 -3.364 18.209 1.00 89.69 208 ILE A N 1
ATOM 1694 C CA . ILE A 1 208 ? -9.754 -2.173 17.430 1.00 89.69 208 ILE A CA 1
ATOM 1695 C C . ILE A 1 208 ? -8.487 -1.423 17.014 1.00 89.69 208 ILE A C 1
ATOM 1697 O O . ILE A 1 208 ? -8.336 -1.083 15.845 1.00 89.69 208 ILE A O 1
ATOM 1701 N N . ASN A 1 209 ? -7.555 -1.185 17.932 1.00 86.50 209 ASN A N 1
ATOM 1702 C CA . ASN A 1 209 ? -6.336 -0.432 17.655 1.00 86.50 209 ASN A CA 1
ATOM 1703 C C . ASN A 1 209 ? -5.366 -1.166 16.727 1.00 86.50 209 ASN A C 1
ATOM 1705 O O . ASN A 1 209 ? -4.740 -0.522 15.883 1.00 86.50 209 ASN A O 1
ATOM 1709 N N . GLU A 1 210 ? -5.242 -2.488 16.850 1.00 81.94 210 GLU A N 1
ATOM 1710 C CA . GLU A 1 210 ? -4.477 -3.320 15.916 1.00 81.94 210 GLU A CA 1
ATOM 1711 C C . GLU A 1 210 ? -5.108 -3.287 14.512 1.00 81.94 210 GLU A C 1
ATOM 1713 O O . GLU A 1 210 ? -4.400 -3.161 13.509 1.00 81.94 210 GLU A O 1
ATOM 1718 N N . LEU A 1 211 ? -6.441 -3.334 14.422 1.00 83.75 211 LEU A N 1
ATOM 1719 C CA . LEU A 1 211 ? -7.165 -3.224 13.157 1.00 83.75 211 LEU A CA 1
ATOM 1720 C C . LEU A 1 211 ? -7.017 -1.835 12.522 1.00 83.75 211 LEU A C 1
ATOM 1722 O O . LEU A 1 211 ? -6.798 -1.723 11.316 1.00 83.75 211 LEU A O 1
ATOM 1726 N N . LEU A 1 212 ? -7.118 -0.775 13.323 1.00 82.75 212 LEU A N 1
ATOM 1727 C CA . LEU A 1 212 ? -7.038 0.606 12.857 1.00 82.75 212 LEU A CA 1
ATOM 1728 C C . LEU A 1 212 ? -5.673 0.987 12.313 1.00 82.75 212 LEU A C 1
ATOM 1730 O O . LEU A 1 212 ? -5.614 1.796 11.389 1.00 82.75 212 LEU A O 1
ATOM 1734 N N . ASP A 1 213 ? -4.588 0.404 12.816 1.00 78.38 213 ASP A N 1
ATOM 1735 C CA . ASP A 1 213 ? -3.261 0.745 12.305 1.00 78.38 213 ASP A CA 1
ATOM 1736 C C . ASP A 1 213 ? -3.105 0.460 10.810 1.00 78.38 213 ASP A C 1
ATOM 1738 O O . ASP A 1 213 ? -2.446 1.221 10.100 1.00 78.38 213 ASP A O 1
ATOM 1742 N N . LYS A 1 214 ? -3.778 -0.589 10.316 1.00 77.50 214 LYS A N 1
ATOM 1743 C CA . LYS A 1 214 ? -3.862 -0.924 8.884 1.00 77.50 214 LYS A CA 1
ATOM 1744 C C . LYS A 1 214 ? -4.498 0.198 8.060 1.00 77.50 214 LYS A C 1
ATOM 1746 O O . LYS A 1 214 ? -4.287 0.278 6.854 1.00 77.50 214 LYS A O 1
ATOM 1751 N N . TYR A 1 215 ? -5.301 1.046 8.696 1.00 86.31 215 TYR A N 1
ATOM 1752 C CA . TYR A 1 215 ? -6.086 2.086 8.043 1.00 86.31 215 TYR A CA 1
ATOM 1753 C C . TYR A 1 215 ? -5.599 3.505 8.348 1.00 86.31 215 TYR A C 1
ATOM 1755 O O . TYR A 1 215 ? -5.893 4.406 7.566 1.00 86.31 215 TYR A O 1
ATOM 1763 N N . ILE A 1 216 ? -4.797 3.721 9.400 1.00 84.00 216 ILE A N 1
ATOM 1764 C CA . ILE A 1 216 ? -4.125 5.008 9.671 1.00 84.00 216 ILE A CA 1
ATOM 1765 C C . ILE A 1 216 ? -3.327 5.461 8.449 1.00 84.00 216 ILE A C 1
ATOM 1767 O O . ILE A 1 216 ? -3.343 6.640 8.096 1.00 84.00 216 ILE A O 1
ATOM 1771 N N . GLY A 1 217 ? -2.678 4.513 7.769 1.00 82.75 217 GLY A N 1
ATOM 1772 C CA . GLY A 1 217 ? -1.930 4.778 6.552 1.00 82.75 217 GLY A CA 1
ATOM 1773 C C . GLY A 1 217 ? -2.771 5.373 5.417 1.00 82.75 217 GLY A C 1
ATOM 1774 O O . GLY A 1 217 ? -2.236 6.094 4.590 1.00 82.75 217 GLY A O 1
ATOM 1775 N N . LEU A 1 218 ? -4.084 5.167 5.356 1.00 89.69 218 LEU A N 1
ATOM 1776 C CA . LEU A 1 218 ? -4.892 5.590 4.203 1.00 89.69 218 LEU A CA 1
ATOM 1777 C C . LEU A 1 218 ? -4.992 7.108 4.012 1.00 89.69 218 LEU A C 1
ATOM 1779 O O . LEU A 1 218 ? -5.481 7.555 2.976 1.00 89.69 218 LEU A O 1
ATOM 1783 N N . PHE A 1 219 ? -4.558 7.897 4.992 1.00 90.56 219 PHE A N 1
ATOM 1784 C CA . PHE A 1 219 ? -4.814 9.327 5.054 1.00 90.56 219 PHE A CA 1
ATOM 1785 C C . PHE A 1 219 ? -3.536 10.133 4.887 1.00 90.56 219 PHE A C 1
ATOM 1787 O O . PHE A 1 219 ? -2.577 9.966 5.639 1.00 90.56 219 PHE A O 1
ATOM 1794 N N . LYS A 1 220 ? -3.551 11.071 3.939 1.00 90.69 220 LYS A N 1
ATOM 1795 C CA . LYS A 1 220 ? -2.421 11.965 3.685 1.00 90.69 220 LYS A CA 1
ATOM 1796 C C . LYS A 1 220 ? -2.882 13.405 3.527 1.00 90.69 220 LYS A C 1
ATOM 1798 O O . LYS A 1 220 ? -3.986 13.680 3.057 1.00 90.69 220 LYS A O 1
ATOM 1803 N N . HIS A 1 221 ? -2.039 14.348 3.935 1.00 90.00 221 HIS A N 1
ATOM 1804 C CA . HIS A 1 221 ? -2.355 15.765 3.792 1.00 90.00 221 HIS A CA 1
ATOM 1805 C C . HIS A 1 221 ? -2.545 16.134 2.307 1.00 90.00 221 HIS A C 1
ATOM 1807 O O . HIS A 1 221 ? -1.856 15.606 1.434 1.00 90.00 221 HIS A O 1
ATOM 1813 N N . SER A 1 222 ? -3.457 17.065 2.006 1.00 91.88 222 SER A N 1
ATOM 1814 C CA . SER A 1 222 ? -3.821 17.433 0.624 1.00 91.88 222 SER A CA 1
ATOM 1815 C C . SER A 1 222 ? -2.653 17.968 -0.212 1.00 91.88 222 SER A C 1
ATOM 1817 O O . SER A 1 222 ? -2.663 17.849 -1.430 1.00 91.88 222 SER A O 1
ATOM 1819 N N . SER A 1 223 ? -1.601 18.490 0.423 1.00 90.38 223 SER A N 1
ATOM 1820 C CA . SER A 1 223 ? -0.366 18.914 -0.257 1.00 90.38 223 SER A CA 1
ATOM 1821 C C . SER A 1 223 ? 0.357 17.789 -1.006 1.00 90.38 223 SER A C 1
ATOM 1823 O O . SER A 1 223 ? 1.215 18.082 -1.830 1.00 90.38 223 SER A O 1
ATOM 1825 N N . PHE A 1 224 ? 0.035 16.524 -0.722 1.00 91.19 224 PHE A N 1
ATOM 1826 C CA . PHE A 1 224 ? 0.608 15.349 -1.383 1.00 91.19 224 PHE A CA 1
ATOM 1827 C C . PHE A 1 224 ? -0.324 14.736 -2.439 1.00 91.19 224 PHE A C 1
ATOM 1829 O O . PHE A 1 224 ? -0.039 13.658 -2.951 1.00 91.19 224 PHE A O 1
ATOM 1836 N N . GLU A 1 225 ? -1.441 15.386 -2.780 1.00 93.00 225 GLU A N 1
ATOM 1837 C CA . GLU A 1 225 ? -2.414 14.834 -3.734 1.00 93.00 225 GLU A CA 1
ATOM 1838 C C . GLU A 1 225 ? -1.805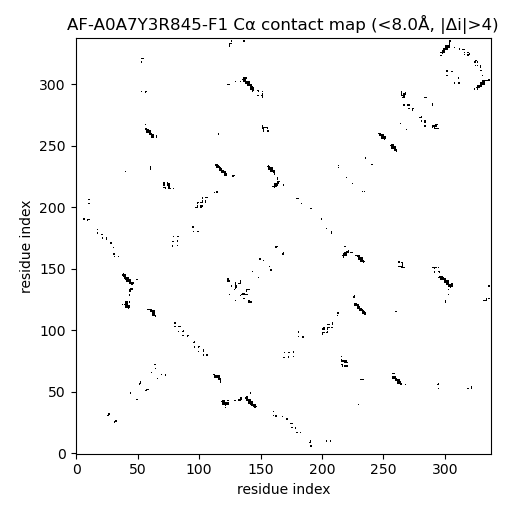 14.567 -5.124 1.00 93.00 225 GLU A C 1
ATOM 1840 O O . GLU A 1 225 ? -2.253 13.666 -5.840 1.00 93.00 225 GLU A O 1
ATOM 1845 N N . GLU A 1 226 ? -0.760 15.310 -5.499 1.00 93.81 226 GLU A N 1
ATOM 1846 C CA . GLU A 1 226 ? -0.029 15.104 -6.752 1.00 93.81 226 GLU A CA 1
ATOM 1847 C C . GLU A 1 226 ? 0.589 13.702 -6.842 1.00 93.81 226 GLU A C 1
ATOM 1849 O O . GLU A 1 226 ? 0.708 13.170 -7.936 1.00 93.81 226 GLU A O 1
ATOM 1854 N N . GLU A 1 227 ? 0.917 13.052 -5.719 1.00 94.25 227 GLU A N 1
ATOM 1855 C CA . GLU A 1 227 ? 1.531 11.719 -5.736 1.00 94.25 227 GLU A CA 1
ATOM 1856 C C . GLU A 1 227 ? 0.592 10.632 -6.279 1.00 94.25 227 GLU A C 1
ATOM 1858 O O . GLU A 1 227 ? 1.068 9.593 -6.744 1.00 94.25 227 GLU A O 1
ATOM 1863 N N . LYS A 1 228 ? -0.731 10.873 -6.241 1.00 94.56 228 LYS A N 1
ATOM 1864 C CA . LYS A 1 228 ? -1.781 9.937 -6.686 1.00 94.56 228 LYS A CA 1
ATOM 1865 C C . LYS A 1 228 ? -1.495 8.512 -6.204 1.00 94.56 228 LYS A C 1
ATOM 1867 O O . LYS A 1 228 ? -1.473 7.568 -6.989 1.00 94.56 228 LYS A O 1
ATOM 1872 N N . GLU A 1 229 ? -1.223 8.381 -4.911 1.00 95.25 229 GLU A N 1
ATOM 1873 C CA . GLU A 1 229 ? -0.579 7.201 -4.347 1.00 95.25 229 GLU A CA 1
ATOM 1874 C C . GLU A 1 229 ? -1.513 5.977 -4.284 1.00 95.25 229 GLU A C 1
ATOM 1876 O O . GLU A 1 229 ? -2.710 6.063 -3.975 1.00 95.25 229 GLU A O 1
ATOM 1881 N N . PHE A 1 230 ? -0.922 4.815 -4.550 1.00 95.62 230 PHE A N 1
ATOM 1882 C CA . PHE A 1 230 ? -1.436 3.490 -4.236 1.00 95.62 230 PHE A CA 1
ATOM 1883 C C . PHE A 1 230 ? -0.356 2.733 -3.464 1.00 95.62 230 PHE A C 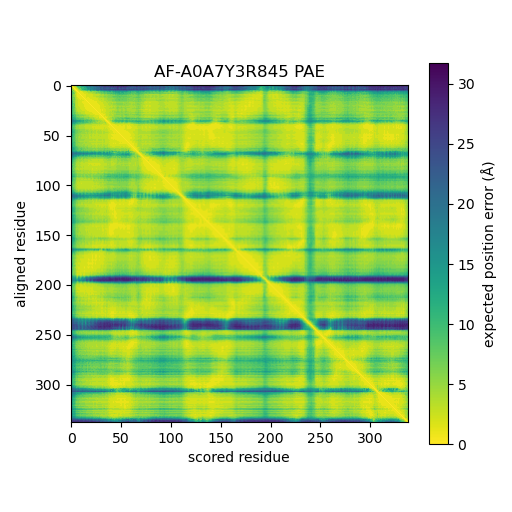1
ATOM 1885 O O . PHE A 1 230 ? 0.796 2.696 -3.895 1.00 95.62 230 PHE A O 1
ATOM 1892 N N . ARG A 1 231 ? -0.705 2.081 -2.358 1.00 92.44 231 ARG A N 1
ATOM 1893 C CA . ARG A 1 231 ? 0.260 1.331 -1.544 1.00 92.44 231 ARG A CA 1
ATOM 1894 C C . ARG A 1 231 ? -0.143 -0.121 -1.386 1.00 92.44 231 ARG A C 1
ATOM 1896 O O . ARG A 1 231 ? -1.328 -0.432 -1.313 1.00 92.44 231 ARG A O 1
ATOM 1903 N N . PHE A 1 232 ? 0.845 -0.996 -1.271 1.00 93.31 232 PHE A N 1
ATOM 1904 C CA . PHE A 1 232 ? 0.647 -2.301 -0.651 1.00 93.31 232 PHE A CA 1
ATOM 1905 C C . PHE A 1 232 ? 1.198 -2.261 0.765 1.00 93.31 232 PHE A C 1
ATOM 1907 O O . PHE A 1 232 ? 2.343 -1.854 0.967 1.00 93.31 232 PHE A O 1
ATOM 1914 N N . GLU A 1 233 ? 0.396 -2.705 1.728 1.00 88.19 233 GLU A N 1
ATOM 1915 C CA . GLU A 1 233 ? 0.792 -2.820 3.126 1.00 88.19 233 GLU A CA 1
ATOM 1916 C C . GLU A 1 233 ? 0.837 -4.281 3.573 1.00 88.19 233 GLU A C 1
ATOM 1918 O O . GLU A 1 233 ? -0.086 -5.065 3.341 1.00 88.19 233 GLU A O 1
ATOM 1923 N N . MET A 1 234 ? 1.925 -4.630 4.254 1.00 84.38 234 MET A N 1
ATOM 1924 C CA . MET A 1 234 ? 2.098 -5.889 4.963 1.00 84.38 234 MET A CA 1
ATOM 1925 C C . MET A 1 234 ? 1.912 -5.624 6.457 1.00 84.38 234 MET A C 1
ATOM 1927 O O . MET A 1 234 ? 2.725 -4.925 7.071 1.00 84.38 234 MET A O 1
ATOM 1931 N N . SER A 1 235 ? 0.857 -6.190 7.041 1.00 66.94 235 SER A N 1
ATOM 1932 C CA . SER A 1 235 ? 0.676 -6.189 8.494 1.00 66.94 235 SER A CA 1
ATOM 1933 C C . SER A 1 235 ? 1.536 -7.282 9.132 1.00 66.94 235 SER A C 1
ATOM 1935 O O . SER A 1 235 ? 1.669 -8.384 8.592 1.00 66.94 235 SER A O 1
ATOM 1937 N N . THR A 1 236 ? 2.136 -7.003 10.288 1.00 56.31 236 THR A N 1
ATOM 1938 C CA . THR A 1 236 ? 2.739 -8.036 11.141 1.00 56.31 236 THR A CA 1
ATOM 1939 C C . THR A 1 236 ? 1.683 -8.585 12.096 1.00 56.31 236 THR A C 1
ATOM 1941 O O . THR A 1 236 ? 1.818 -8.460 13.312 1.00 56.31 236 THR A O 1
ATOM 1944 N N . ASP A 1 237 ? 0.598 -9.150 11.576 1.00 53.12 237 ASP A N 1
ATOM 1945 C CA . ASP A 1 237 ? -0.392 -9.757 12.458 1.00 53.12 237 ASP A CA 1
ATOM 1946 C C . ASP A 1 237 ? 0.282 -10.884 13.261 1.00 53.12 237 ASP A C 1
ATOM 1948 O O . ASP A 1 237 ? 1.012 -11.705 12.689 1.00 53.12 237 ASP A O 1
ATOM 1952 N N . LYS A 1 238 ? 0.073 -10.936 14.584 1.00 43.94 238 LYS A N 1
ATOM 1953 C CA . LYS A 1 238 ? 0.739 -11.910 15.479 1.00 43.94 238 LYS A CA 1
ATOM 1954 C C . LYS A 1 238 ? 0.481 -13.370 15.071 1.00 43.94 238 LYS A C 1
ATOM 1956 O O . LYS A 1 238 ? 1.270 -14.239 15.426 1.00 43.94 238 LYS A O 1
ATOM 1961 N N . GLN A 1 239 ? -0.578 -13.640 14.304 1.00 40.38 239 GLN A N 1
ATOM 1962 C CA . GLN A 1 239 ? -0.909 -14.970 13.776 1.00 40.38 239 GLN A CA 1
ATOM 1963 C C . GLN A 1 239 ? -0.191 -15.326 12.466 1.00 40.38 239 GLN A C 1
ATOM 1965 O O . GLN A 1 239 ? 0.095 -16.496 12.231 1.00 40.38 239 GLN A O 1
ATOM 1970 N N . PHE A 1 240 ? 0.154 -14.337 11.635 1.00 41.44 240 PHE A N 1
ATOM 1971 C CA . PHE A 1 240 ? 1.024 -14.533 10.465 1.00 41.44 240 PHE A CA 1
ATOM 1972 C C . PHE A 1 240 ? 2.511 -14.409 10.827 1.00 41.44 240 PHE A C 1
ATOM 1974 O O . PHE A 1 240 ? 3.390 -14.772 10.043 1.00 41.44 240 PHE A O 1
ATOM 1981 N N . SER A 1 241 ? 2.800 -13.929 12.040 1.00 39.22 241 SER A N 1
ATOM 1982 C CA . SER A 1 241 ? 4.112 -13.953 12.673 1.00 39.22 241 SER A CA 1
ATOM 1983 C C . SER A 1 241 ? 4.488 -15.377 13.095 1.00 39.22 241 SER A C 1
ATOM 1985 O O . SER A 1 241 ? 4.571 -15.708 14.279 1.00 39.22 241 SER A O 1
ATOM 1987 N N . THR A 1 242 ? 4.917 -16.185 12.129 1.00 37.91 242 THR A N 1
ATOM 1988 C CA . THR A 1 242 ? 6.144 -16.947 12.373 1.00 37.91 242 THR A CA 1
ATOM 1989 C C . THR A 1 242 ? 7.305 -15.952 12.369 1.00 37.91 242 THR A C 1
ATOM 1991 O O . THR A 1 242 ? 7.984 -15.756 11.366 1.00 37.91 242 THR A O 1
ATOM 1994 N N . SER A 1 243 ? 7.482 -15.323 13.533 1.00 42.59 243 SER A N 1
ATOM 1995 C CA . SER A 1 243 ? 8.651 -14.591 14.024 1.00 42.59 243 SER A CA 1
ATOM 1996 C C . SER A 1 243 ? 8.990 -13.205 13.438 1.00 42.59 243 SER A C 1
ATOM 1998 O O . SER A 1 243 ? 8.931 -12.921 12.241 1.00 42.59 243 SER A O 1
ATOM 2000 N N . LEU A 1 244 ? 9.492 -12.363 14.342 1.00 44.94 244 LEU A N 1
ATOM 2001 C CA . LEU A 1 244 ? 10.311 -11.173 14.097 1.00 44.94 244 LEU A CA 1
ATOM 2002 C C . LEU A 1 244 ? 11.589 -11.457 13.262 1.00 44.94 244 LEU A C 1
ATOM 2004 O O . LEU A 1 244 ? 12.320 -10.519 12.961 1.00 44.94 244 LEU A O 1
ATOM 2008 N N . GLU A 1 245 ? 11.858 -12.702 12.841 1.00 49.12 245 GLU A N 1
ATOM 2009 C CA . GLU A 1 245 ? 13.075 -13.105 12.109 1.00 49.12 245 GLU A CA 1
ATOM 2010 C C . GLU A 1 245 ? 13.065 -12.726 10.613 1.00 49.12 245 GLU A C 1
ATOM 2012 O O . GLU A 1 245 ? 14.063 -12.915 9.927 1.00 49.12 245 GLU A O 1
ATOM 2017 N N . SER A 1 246 ? 11.980 -12.145 10.085 1.00 70.69 246 SER A N 1
ATOM 2018 C CA . S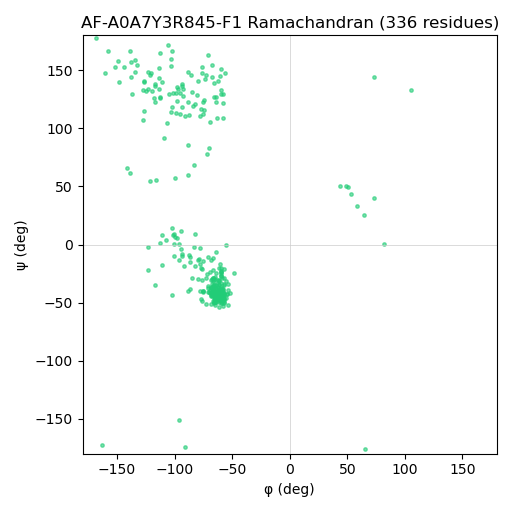ER A 1 246 ? 11.878 -11.751 8.662 1.00 70.69 246 SER A CA 1
ATOM 2019 C C . SER A 1 246 ? 12.110 -10.259 8.373 1.00 70.69 246 SER A C 1
ATOM 2021 O O . SER A 1 246 ? 12.024 -9.841 7.215 1.00 70.69 246 SER A O 1
ATOM 2023 N N . ILE A 1 247 ? 12.393 -9.434 9.390 1.00 83.44 247 ILE A N 1
ATOM 2024 C CA . ILE A 1 247 ? 12.695 -8.007 9.191 1.00 83.44 247 ILE A CA 1
ATOM 2025 C C . ILE A 1 247 ? 14.177 -7.855 8.839 1.00 83.44 247 ILE A C 1
ATOM 2027 O O . ILE A 1 247 ? 15.059 -8.192 9.622 1.00 83.44 247 ILE A O 1
ATOM 2031 N N . SER A 1 248 ? 14.442 -7.315 7.654 1.00 89.81 248 SER A N 1
ATOM 2032 C CA . SER A 1 248 ? 15.783 -6.963 7.185 1.00 89.81 248 SER A CA 1
ATOM 2033 C C . SER A 1 248 ? 16.021 -5.457 7.296 1.00 89.81 248 SER A C 1
ATOM 2035 O O . SER A 1 248 ? 15.086 -4.676 7.467 1.00 89.81 248 SER A O 1
ATOM 2037 N N . TYR A 1 249 ? 17.277 -5.025 7.177 1.00 91.44 249 TYR A N 1
ATOM 2038 C CA . TYR A 1 249 ? 17.656 -3.614 7.278 1.00 91.44 249 TYR A CA 1
ATOM 2039 C C . TYR A 1 249 ? 18.454 -3.186 6.055 1.00 91.44 249 TYR A C 1
ATOM 2041 O O . TYR A 1 249 ? 19.281 -3.940 5.544 1.00 91.44 249 TYR A O 1
ATOM 2049 N N . ARG A 1 250 ? 18.196 -1.969 5.572 1.00 90.81 250 ARG A N 1
ATOM 2050 C CA . ARG A 1 250 ? 18.981 -1.343 4.503 1.00 90.81 250 ARG A CA 1
ATOM 2051 C C . ARG A 1 250 ? 19.346 0.083 4.867 1.00 90.81 250 ARG A C 1
ATOM 2053 O O . ARG A 1 250 ? 18.626 0.733 5.621 1.00 90.81 250 ARG A O 1
ATOM 2060 N N . VAL A 1 251 ? 20.438 0.576 4.299 1.00 91.62 251 VAL A N 1
ATOM 2061 C CA . VAL A 1 251 ? 20.789 1.994 4.398 1.00 91.62 251 VAL A CA 1
ATOM 2062 C C . VAL A 1 251 ? 19.853 2.774 3.475 1.00 91.62 251 VAL A C 1
ATOM 2064 O O . VAL A 1 251 ? 19.830 2.552 2.266 1.00 91.62 251 VAL A O 1
ATOM 2067 N N . GLY A 1 252 ? 19.021 3.629 4.063 1.00 84.56 252 GLY A N 1
ATOM 2068 C CA . GLY A 1 252 ? 18.116 4.526 3.355 1.00 84.56 252 GLY A CA 1
ATOM 2069 C C . GLY A 1 252 ? 18.746 5.887 3.059 1.00 84.56 252 GLY A C 1
ATOM 2070 O O . GLY A 1 252 ? 19.919 6.144 3.345 1.00 84.56 252 GLY A O 1
ATOM 2071 N N . LYS A 1 253 ? 17.927 6.800 2.523 1.00 74.69 253 LYS A N 1
ATOM 2072 C CA . LYS A 1 253 ? 18.298 8.217 2.401 1.00 74.69 253 LYS A CA 1
ATOM 2073 C C . LYS A 1 253 ? 18.672 8.769 3.789 1.00 74.69 253 LYS A C 1
ATOM 2075 O O . LYS A 1 253 ? 18.131 8.331 4.802 1.00 74.69 253 LYS A O 1
ATOM 2080 N N . ASN A 1 254 ? 19.604 9.719 3.835 1.00 81.25 254 ASN A N 1
ATOM 2081 C CA . ASN A 1 254 ? 20.117 10.333 5.072 1.00 81.25 254 ASN A CA 1
ATOM 2082 C C . ASN A 1 254 ? 20.868 9.376 6.023 1.00 81.25 254 ASN A C 1
ATOM 2084 O O . ASN A 1 254 ? 20.932 9.639 7.220 1.00 81.25 254 ASN A O 1
ATOM 2088 N N . ASN A 1 255 ? 21.450 8.287 5.503 1.00 84.19 255 ASN A N 1
ATOM 2089 C CA . ASN A 1 255 ? 22.267 7.338 6.273 1.00 84.19 255 ASN A CA 1
ATOM 2090 C C . ASN A 1 255 ? 21.521 6.688 7.460 1.00 84.19 255 ASN A C 1
ATOM 2092 O O . ASN A 1 255 ? 22.101 6.412 8.510 1.00 84.19 255 ASN A O 1
ATOM 2096 N N . LEU A 1 256 ? 20.215 6.462 7.297 1.00 86.44 256 LEU A N 1
ATOM 2097 C CA . LEU A 1 256 ? 19.364 5.811 8.291 1.00 86.44 256 LEU A CA 1
ATOM 2098 C C . LEU A 1 256 ? 19.271 4.308 8.005 1.00 86.44 256 LEU A C 1
ATOM 2100 O O . LEU A 1 256 ? 19.048 3.915 6.861 1.00 86.44 256 LEU A O 1
ATOM 2104 N N . LEU A 1 257 ? 19.376 3.461 9.033 1.00 90.00 257 LEU A N 1
ATOM 2105 C CA . LEU A 1 257 ? 19.006 2.050 8.907 1.00 90.00 257 LEU A CA 1
ATOM 2106 C C . LEU A 1 257 ? 17.481 1.932 8.892 1.00 90.00 257 LEU A C 1
ATOM 2108 O O . LEU A 1 257 ? 16.816 2.209 9.888 1.00 90.00 257 LEU A O 1
ATOM 2112 N N . VAL A 1 258 ? 16.940 1.534 7.744 1.00 89.88 258 VAL A N 1
ATOM 2113 C CA . VAL A 1 258 ? 15.502 1.411 7.502 1.00 89.88 258 VAL A CA 1
ATOM 2114 C C . VAL A 1 258 ? 15.104 -0.064 7.585 1.00 89.88 258 VAL A C 1
ATOM 2116 O O . VAL A 1 258 ? 15.577 -0.854 6.757 1.00 89.88 258 VAL A O 1
ATOM 2119 N N . PRO A 1 259 ? 14.228 -0.446 8.535 1.00 89.94 259 PRO A N 1
ATOM 2120 C CA . PRO A 1 259 ? 13.652 -1.782 8.581 1.00 89.94 259 PRO A CA 1
ATOM 2121 C C . PRO A 1 259 ? 12.752 -2.013 7.367 1.00 89.94 259 PRO A C 1
ATOM 2123 O O . PRO A 1 259 ? 11.978 -1.132 6.972 1.00 89.94 259 PRO A O 1
ATOM 2126 N N . TYR A 1 260 ? 12.817 -3.207 6.788 1.00 90.94 260 TYR A N 1
ATOM 2127 C CA . TYR A 1 260 ? 11.973 -3.590 5.668 1.00 90.94 260 TYR A CA 1
ATOM 2128 C C . TYR A 1 260 ? 11.650 -5.082 5.641 1.00 90.94 260 TYR A C 1
ATOM 2130 O O . TYR A 1 260 ? 12.378 -5.912 6.184 1.00 90.94 260 TYR A O 1
ATOM 2138 N N . LYS A 1 261 ? 10.558 -5.407 4.953 1.00 90.44 261 LYS A N 1
ATOM 2139 C CA . LYS A 1 261 ? 10.177 -6.763 4.560 1.00 90.44 261 LYS A CA 1
ATOM 2140 C C . LYS A 1 261 ? 10.237 -6.902 3.047 1.00 90.44 261 LYS A C 1
ATOM 2142 O O . LYS A 1 261 ? 10.062 -5.926 2.316 1.00 90.44 261 LYS A O 1
ATOM 2147 N N . VAL A 1 262 ? 10.492 -8.116 2.579 1.00 91.69 262 VAL A N 1
ATOM 2148 C CA . VAL A 1 262 ? 10.479 -8.433 1.151 1.00 91.69 262 VAL A CA 1
ATOM 2149 C C . VAL A 1 262 ? 9.059 -8.828 0.752 1.00 91.69 262 VAL A C 1
ATOM 2151 O O . VAL A 1 262 ? 8.502 -9.773 1.307 1.00 91.69 262 VAL A O 1
ATOM 2154 N N . LEU A 1 263 ? 8.490 -8.120 -0.221 1.00 92.69 263 LEU A N 1
ATOM 2155 C CA . LEU A 1 263 ? 7.204 -8.440 -0.830 1.00 92.69 263 LEU A CA 1
ATOM 2156 C C . LEU A 1 263 ? 7.439 -9.189 -2.140 1.00 92.69 263 LEU A C 1
ATOM 2158 O O . LEU A 1 263 ? 7.964 -8.627 -3.102 1.00 92.69 263 LEU A O 1
ATOM 2162 N N . LYS A 1 264 ? 7.049 -10.462 -2.157 1.00 92.62 264 LYS A N 1
ATOM 2163 C CA . LYS A 1 264 ? 7.082 -11.355 -3.322 1.00 92.62 264 LYS A CA 1
ATOM 2164 C C . LYS A 1 264 ? 5.658 -11.698 -3.738 1.00 92.62 264 LYS A C 1
ATOM 2166 O O . LYS A 1 264 ? 4.730 -11.511 -2.958 1.00 92.62 264 LYS A O 1
ATOM 2171 N N . THR A 1 265 ? 5.492 -12.228 -4.948 1.00 93.12 265 THR A N 1
ATOM 2172 C CA . THR A 1 265 ? 4.205 -12.824 -5.311 1.00 93.12 265 THR A CA 1
ATOM 2173 C C . THR A 1 265 ? 3.941 -14.083 -4.489 1.00 93.12 265 THR A C 1
ATOM 2175 O O . THR A 1 265 ? 4.882 -14.771 -4.083 1.00 93.12 265 THR A O 1
ATOM 2178 N N . ASP A 1 266 ? 2.668 -14.428 -4.312 1.00 89.50 266 ASP A N 1
ATOM 2179 C CA . ASP A 1 266 ? 2.228 -15.658 -3.651 1.00 89.50 266 ASP A CA 1
ATOM 2180 C C . ASP A 1 266 ? 2.913 -16.894 -4.256 1.00 89.50 266 ASP A C 1
ATOM 2182 O O . ASP A 1 266 ? 3.390 -17.770 -3.538 1.00 89.50 266 ASP A O 1
ATOM 2186 N N . TYR A 1 267 ? 3.038 -16.932 -5.589 1.00 92.19 267 TYR A N 1
ATOM 2187 C CA . TYR A 1 267 ? 3.769 -17.990 -6.290 1.00 92.19 267 TYR A CA 1
ATOM 2188 C C . TYR A 1 267 ? 5.236 -18.056 -5.854 1.00 92.19 267 TYR A C 1
ATOM 2190 O O . TYR A 1 267 ? 5.744 -19.134 -5.563 1.00 92.19 267 TYR A O 1
ATOM 2198 N N . ALA A 1 268 ? 5.935 -16.918 -5.830 1.00 90.56 268 ALA A N 1
ATOM 2199 C CA . ALA A 1 268 ? 7.355 -16.879 -5.500 1.00 90.56 268 ALA A CA 1
ATOM 2200 C C . ALA A 1 268 ? 7.613 -17.274 -4.038 1.00 90.56 268 ALA A C 1
ATOM 2202 O O . ALA A 1 268 ? 8.601 -17.953 -3.758 1.00 90.56 268 ALA A O 1
ATOM 2203 N N . PHE A 1 269 ? 6.710 -16.904 -3.130 1.00 86.69 269 PHE A N 1
ATOM 2204 C CA . PHE A 1 269 ? 6.774 -17.300 -1.727 1.00 86.69 269 PHE A CA 1
ATOM 2205 C C . PHE A 1 269 ? 6.570 -18.811 -1.539 1.00 86.69 269 PHE A C 1
ATOM 2207 O O . PHE A 1 269 ? 7.387 -19.478 -0.904 1.00 86.69 269 PHE A O 1
ATOM 2214 N N . GLU A 1 270 ? 5.534 -19.382 -2.155 1.00 87.38 270 GLU A N 1
ATOM 2215 C CA . GLU A 1 270 ? 5.273 -20.824 -2.076 1.00 87.38 270 GLU A CA 1
ATOM 2216 C C . GLU A 1 270 ? 6.340 -21.652 -2.801 1.00 87.38 270 GLU A C 1
ATOM 2218 O O . GLU A 1 270 ? 6.727 -22.723 -2.334 1.00 87.38 270 GLU A O 1
ATOM 2223 N N . LYS A 1 271 ? 6.901 -21.133 -3.898 1.00 90.25 271 LYS A N 1
ATOM 2224 C CA . LYS A 1 271 ? 8.024 -21.769 -4.595 1.00 90.25 271 LYS A CA 1
ATOM 2225 C C . LYS A 1 271 ? 9.261 -21.878 -3.708 1.00 90.25 271 LYS A C 1
ATOM 2227 O O . LYS A 1 271 ? 9.955 -22.888 -3.760 1.00 90.25 271 LYS A O 1
ATOM 2232 N N . GLU A 1 272 ? 9.543 -20.855 -2.907 1.00 87.38 272 GLU A N 1
ATOM 2233 C CA . GLU A 1 272 ? 10.663 -20.867 -1.965 1.00 87.38 272 GLU A CA 1
ATOM 2234 C C . GLU A 1 272 ? 10.450 -21.882 -0.834 1.00 87.38 272 GLU A C 1
ATOM 2236 O O . GLU A 1 272 ? 11.393 -22.573 -0.456 1.00 87.38 272 GLU A O 1
ATOM 2241 N N . ARG A 1 273 ? 9.212 -22.035 -0.346 1.00 85.44 273 ARG A N 1
ATOM 2242 C CA . ARG A 1 273 ? 8.849 -23.053 0.656 1.00 85.44 273 ARG A CA 1
ATOM 2243 C C . ARG A 1 273 ? 8.931 -24.476 0.113 1.00 85.44 273 ARG A C 1
ATOM 2245 O O . ARG A 1 273 ? 9.390 -25.374 0.810 1.00 85.44 273 ARG A O 1
ATOM 2252 N N . ALA A 1 274 ? 8.512 -24.671 -1.134 1.00 88.12 274 ALA A N 1
ATOM 2253 C CA . ALA A 1 274 ? 8.513 -25.966 -1.804 1.00 88.12 274 ALA A CA 1
ATOM 2254 C C . ALA A 1 274 ? 9.872 -26.339 -2.425 1.00 88.12 274 ALA A C 1
ATOM 2256 O O . ALA A 1 274 ? 9.988 -27.415 -3.003 1.00 88.12 274 ALA A O 1
ATOM 2257 N N . LYS A 1 275 ? 10.900 -25.479 -2.348 1.00 87.88 275 LYS A N 1
ATOM 2258 C CA . LYS A 1 275 ? 12.154 -25.630 -3.117 1.00 87.88 275 LYS A CA 1
ATOM 2259 C C . LYS A 1 275 ? 12.865 -26.974 -2.912 1.00 87.88 275 LYS A C 1
ATOM 2261 O O . LYS A 1 275 ? 13.496 -27.464 -3.845 1.00 87.88 275 LYS A O 1
ATOM 2266 N N . ASP A 1 276 ? 12.732 -27.557 -1.722 1.00 91.06 276 ASP A N 1
ATOM 2267 C CA . ASP A 1 276 ? 13.383 -28.808 -1.328 1.00 91.06 276 ASP A CA 1
ATOM 2268 C C . ASP A 1 276 ? 12.472 -30.044 -1.520 1.00 91.06 276 ASP A C 1
ATOM 2270 O O . ASP A 1 276 ? 12.898 -31.169 -1.264 1.00 91.06 276 ASP A O 1
ATOM 2274 N N . ASP A 1 277 ? 11.237 -29.865 -2.018 1.00 93.31 277 ASP A N 1
ATOM 2275 C CA . ASP A 1 277 ? 10.292 -30.943 -2.334 1.00 93.31 277 ASP A CA 1
ATOM 2276 C C . ASP A 1 277 ? 9.742 -30.836 -3.767 1.00 93.31 277 ASP A C 1
ATOM 2278 O O . ASP A 1 277 ? 8.867 -30.030 -4.101 1.00 93.31 277 ASP A O 1
ATOM 2282 N N . LYS A 1 278 ? 10.214 -31.743 -4.626 1.00 92.69 278 LYS A N 1
ATOM 2283 C CA . LYS A 1 278 ? 9.808 -31.819 -6.032 1.00 92.69 278 LYS A CA 1
ATOM 2284 C C . LYS A 1 278 ? 8.301 -32.048 -6.204 1.00 92.69 278 LYS A C 1
ATOM 2286 O O . LYS A 1 278 ? 7.721 -31.494 -7.138 1.00 92.69 278 LYS A O 1
ATOM 2291 N N . ALA A 1 279 ? 7.663 -32.832 -5.332 1.00 92.88 279 ALA A N 1
ATOM 2292 C CA . ALA A 1 279 ? 6.229 -33.101 -5.439 1.00 92.88 279 ALA A CA 1
ATOM 2293 C C . ALA A 1 279 ? 5.409 -31.830 -5.167 1.00 92.88 279 ALA A C 1
ATOM 2295 O O . ALA A 1 279 ? 4.501 -31.502 -5.937 1.00 92.88 279 ALA A O 1
ATOM 2296 N N . SER A 1 280 ? 5.779 -31.068 -4.132 1.00 91.25 280 SER A N 1
ATOM 2297 C CA . SER A 1 280 ? 5.185 -29.757 -3.843 1.00 91.25 280 SER A CA 1
ATOM 2298 C C . SER A 1 280 ? 5.376 -28.759 -4.987 1.00 91.25 280 SER A C 1
ATOM 2300 O O . SER A 1 280 ? 4.429 -28.050 -5.333 1.00 91.25 280 SER A O 1
ATOM 2302 N N . LEU A 1 281 ? 6.545 -28.731 -5.639 1.00 91.44 281 LEU A N 1
ATOM 2303 C CA . LEU A 1 281 ? 6.770 -27.877 -6.816 1.00 91.44 281 LEU A CA 1
ATOM 2304 C C . LEU A 1 281 ? 5.853 -28.248 -7.990 1.00 91.44 281 LEU A C 1
ATOM 2306 O O . LEU A 1 281 ? 5.261 -27.365 -8.611 1.00 91.44 281 LEU A O 1
ATOM 2310 N N . GLU A 1 282 ? 5.688 -29.537 -8.292 1.00 92.06 282 GLU A N 1
ATOM 2311 C CA . GLU A 1 282 ? 4.791 -29.981 -9.369 1.00 92.06 282 GLU A CA 1
ATOM 2312 C C . GLU A 1 282 ? 3.317 -29.646 -9.087 1.00 92.06 282 GLU A C 1
ATOM 2314 O O . GLU A 1 282 ? 2.564 -29.319 -10.012 1.00 92.06 282 GLU A O 1
ATOM 2319 N N . LEU A 1 283 ? 2.898 -29.708 -7.820 1.00 91.94 283 LEU A N 1
ATOM 2320 C CA . LEU A 1 283 ? 1.563 -29.289 -7.389 1.00 91.94 283 LEU A CA 1
ATOM 2321 C C . LEU A 1 283 ? 1.381 -27.773 -7.514 1.00 91.94 283 LEU A C 1
ATOM 2323 O O . LEU A 1 283 ? 0.358 -27.329 -8.043 1.00 91.94 283 LEU A O 1
ATOM 2327 N N . LEU A 1 284 ? 2.375 -26.989 -7.086 1.00 90.75 284 LEU A N 1
ATOM 2328 C CA . LEU A 1 284 ? 2.372 -25.531 -7.202 1.00 90.75 284 LEU A CA 1
ATOM 2329 C C . LEU A 1 284 ? 2.214 -25.088 -8.662 1.00 90.75 284 LEU A C 1
ATOM 2331 O O . LEU A 1 284 ? 1.369 -24.246 -8.958 1.00 90.75 284 LEU A O 1
ATOM 2335 N N . GLU A 1 285 ? 2.959 -25.700 -9.588 1.00 90.31 285 GLU A N 1
ATOM 2336 C CA . GLU A 1 285 ? 2.899 -25.381 -11.023 1.00 90.31 285 GLU A CA 1
ATOM 2337 C C . GLU A 1 285 ? 1.521 -25.636 -11.654 1.00 90.31 285 GLU A C 1
ATOM 2339 O O . GLU A 1 285 ? 1.123 -24.934 -12.588 1.00 90.31 285 GLU A O 1
ATOM 2344 N N . LYS A 1 286 ? 0.777 -26.628 -11.151 1.00 91.25 286 LYS A N 1
ATOM 2345 C CA . LYS A 1 286 ? -0.577 -26.969 -11.623 1.00 91.25 286 LYS A CA 1
ATOM 2346 C C . LYS A 1 286 ? -1.668 -26.155 -10.930 1.00 91.25 286 LYS A C 1
ATOM 2348 O O . LYS A 1 286 ? -2.814 -26.141 -11.392 1.00 91.25 286 LYS A O 1
ATOM 2353 N N . ASN A 1 287 ? -1.347 -25.496 -9.820 1.00 89.06 287 ASN A N 1
ATOM 2354 C CA . ASN A 1 287 ? -2.329 -24.804 -9.011 1.00 89.06 287 ASN A CA 1
ATOM 2355 C C . ASN A 1 287 ? -2.717 -23.463 -9.648 1.00 89.06 287 ASN A C 1
ATOM 2357 O O . ASN A 1 287 ? -1.967 -22.488 -9.659 1.00 89.06 287 ASN A O 1
ATOM 2361 N N . LYS A 1 288 ? -3.963 -23.403 -10.128 1.00 86.69 288 LYS A N 1
ATOM 2362 C CA . LYS A 1 288 ? -4.553 -22.218 -10.759 1.00 86.69 288 LYS A CA 1
ATOM 2363 C C . LYS A 1 288 ? -4.695 -21.014 -9.822 1.00 86.69 288 LYS A C 1
ATOM 2365 O O . LYS A 1 288 ? -5.109 -19.974 -10.321 1.00 86.69 288 LYS A O 1
ATOM 2370 N N . LYS A 1 289 ? -4.416 -21.131 -8.520 1.00 86.50 289 LYS A N 1
ATOM 2371 C CA . LYS A 1 289 ? -4.338 -19.993 -7.594 1.00 86.50 289 LYS A CA 1
ATOM 2372 C C . LYS A 1 289 ? -3.095 -19.134 -7.865 1.00 86.50 289 LYS A C 1
ATOM 2374 O O . LYS A 1 289 ? -3.179 -17.917 -7.831 1.00 86.50 289 LYS A O 1
ATOM 2379 N N . TYR A 1 290 ? -1.963 -19.743 -8.214 1.00 88.00 290 TYR A N 1
ATOM 2380 C CA . TYR A 1 290 ? -0.663 -19.066 -8.300 1.00 88.00 290 TYR A CA 1
ATOM 2381 C C . TYR A 1 290 ? -0.297 -18.689 -9.745 1.00 88.00 290 TYR A C 1
ATOM 2383 O O . TYR A 1 290 ? 0.724 -19.113 -10.289 1.00 88.00 290 TYR A O 1
ATOM 2391 N N . ARG A 1 291 ? -1.169 -17.913 -10.406 1.00 90.31 291 ARG A N 1
ATOM 2392 C CA . ARG A 1 291 ? -1.026 -17.577 -11.840 1.00 90.31 291 ARG A CA 1
ATOM 2393 C C . ARG A 1 291 ? 0.040 -16.522 -12.109 1.00 90.31 291 ARG A C 1
ATOM 2395 O O . ARG A 1 291 ? 0.664 -16.531 -13.170 1.00 90.31 291 ARG A O 1
ATOM 2402 N N . VAL A 1 292 ? 0.254 -15.615 -11.160 1.00 94.50 292 VAL A N 1
ATOM 2403 C CA . VAL A 1 292 ? 1.195 -14.499 -11.294 1.00 94.50 292 VAL A CA 1
ATOM 2404 C C . VAL A 1 292 ? 2.580 -14.946 -10.829 1.00 94.50 292 VAL A C 1
ATOM 2406 O O . VAL A 1 292 ? 2.976 -14.784 -9.675 1.00 94.50 292 VAL A O 1
ATOM 2409 N N . LYS A 1 293 ? 3.325 -15.557 -11.755 1.00 93.81 293 LYS A N 1
ATOM 2410 C CA . LYS A 1 293 ? 4.646 -16.147 -11.473 1.00 93.81 293 LYS A CA 1
ATOM 2411 C C . LYS A 1 293 ? 5.784 -15.130 -11.363 1.00 93.81 293 LYS A C 1
ATOM 2413 O O . LYS A 1 293 ? 6.840 -15.452 -10.829 1.00 93.81 293 LYS A O 1
ATOM 2418 N N . LYS A 1 294 ? 5.582 -13.937 -11.918 1.00 95.00 294 LYS A N 1
ATOM 2419 C CA . LYS A 1 294 ? 6.561 -12.852 -12.004 1.00 95.00 294 LYS A CA 1
ATOM 2420 C C . LYS A 1 294 ? 5.889 -11.519 -11.700 1.00 95.00 294 LYS A C 1
ATOM 2422 O O . LYS A 1 294 ? 4.681 -11.388 -11.900 1.00 95.00 294 LYS A O 1
ATOM 2427 N N . ILE A 1 295 ? 6.680 -10.535 -11.283 1.00 97.50 295 ILE A N 1
ATOM 2428 C CA . ILE A 1 295 ? 6.229 -9.147 -11.169 1.00 97.50 295 ILE A CA 1
ATOM 2429 C C . ILE A 1 295 ? 5.738 -8.678 -12.551 1.00 97.50 295 ILE A C 1
ATOM 2431 O O . ILE A 1 295 ? 6.492 -8.746 -13.517 1.00 97.50 295 ILE A O 1
ATOM 2435 N N . PRO A 1 296 ? 4.480 -8.234 -12.701 1.00 97.25 296 PRO A N 1
ATOM 2436 C CA . PRO A 1 296 ? 3.869 -8.010 -14.007 1.00 97.25 296 PRO A CA 1
ATOM 2437 C C . PRO A 1 296 ? 4.237 -6.637 -14.593 1.00 97.25 296 PRO A C 1
ATOM 2439 O O . PRO A 1 296 ? 3.394 -5.745 -14.706 1.00 97.25 296 PRO A O 1
ATOM 2442 N N . ILE A 1 297 ? 5.507 -6.466 -14.965 1.00 98.44 297 ILE A N 1
ATOM 2443 C CA . ILE A 1 297 ? 6.001 -5.268 -15.656 1.00 98.44 297 ILE A CA 1
ATOM 2444 C C . ILE A 1 297 ? 5.357 -5.193 -17.044 1.00 98.44 297 ILE A C 1
ATOM 2446 O O . ILE A 1 297 ? 5.412 -6.151 -17.813 1.00 98.44 297 ILE A O 1
ATOM 2450 N N . SER A 1 298 ? 4.741 -4.052 -17.346 1.00 97.44 298 SER A N 1
ATOM 2451 C CA . SER A 1 298 ? 4.084 -3.767 -18.627 1.00 97.44 298 SER A CA 1
ATOM 2452 C C . SER A 1 298 ? 4.937 -2.867 -19.523 1.00 97.44 298 SER A C 1
ATOM 2454 O O . SER A 1 298 ? 5.081 -3.145 -20.708 1.00 97.44 298 SER A O 1
ATOM 2456 N N . HIS A 1 299 ? 5.539 -1.823 -18.955 1.00 98.44 299 HIS A N 1
ATOM 2457 C CA . HIS A 1 299 ? 6.423 -0.892 -19.653 1.00 98.44 299 HIS A CA 1
ATOM 2458 C C . HIS A 1 299 ? 7.349 -0.179 -18.661 1.00 98.44 299 HIS A C 1
ATOM 2460 O O . HIS A 1 299 ? 7.133 -0.225 -17.446 1.00 98.44 299 HIS A O 1
ATOM 2466 N N . ILE A 1 300 ? 8.377 0.487 -19.181 1.00 98.25 300 ILE A N 1
ATOM 2467 C CA . ILE A 1 300 ? 9.276 1.363 -18.429 1.00 98.25 300 ILE A CA 1
ATOM 2468 C C . ILE A 1 300 ? 9.294 2.742 -19.081 1.00 98.25 300 ILE A C 1
ATOM 2470 O O . ILE A 1 300 ? 9.487 2.857 -20.290 1.00 98.25 300 ILE A O 1
ATOM 2474 N N . ILE A 1 301 ? 9.138 3.778 -18.261 1.00 97.56 301 ILE A N 1
ATOM 2475 C CA . ILE A 1 301 ? 9.308 5.173 -18.662 1.00 97.56 301 ILE A CA 1
ATOM 2476 C C . ILE A 1 301 ? 10.711 5.614 -18.246 1.00 97.56 301 ILE A C 1
ATOM 2478 O O . ILE A 1 301 ? 11.075 5.502 -17.073 1.00 97.56 301 ILE A O 1
ATOM 2482 N N . ILE A 1 302 ? 11.510 6.083 -19.200 1.00 95.94 302 ILE A N 1
ATOM 2483 C CA . ILE A 1 302 ? 12.837 6.652 -18.951 1.00 95.94 302 ILE A CA 1
ATOM 2484 C C . ILE A 1 302 ? 12.677 8.100 -18.488 1.00 95.94 302 ILE A C 1
ATOM 2486 O O . ILE A 1 302 ? 12.003 8.886 -19.152 1.00 95.94 302 ILE A O 1
ATOM 2490 N N . GLY A 1 303 ? 13.311 8.450 -17.367 1.00 94.62 303 GLY A N 1
ATOM 2491 C CA . GLY A 1 303 ? 13.260 9.799 -16.817 1.00 94.62 303 GLY A CA 1
ATOM 2492 C C . GLY A 1 303 ? 13.797 10.859 -17.789 1.00 94.62 303 GLY A C 1
ATOM 2493 O O . GLY A 1 303 ? 14.687 10.576 -18.595 1.00 94.62 303 GLY A O 1
ATOM 2494 N N . PRO A 1 304 ? 13.294 12.101 -17.711 1.00 90.44 304 PRO A N 1
ATOM 2495 C CA . PRO A 1 304 ? 13.504 13.120 -18.741 1.00 90.44 304 PRO A CA 1
ATOM 2496 C C . PRO A 1 304 ? 14.939 13.673 -18.823 1.00 90.44 304 PRO A C 1
ATOM 2498 O O . PRO A 1 304 ? 15.265 14.401 -19.755 1.00 90.44 304 PRO A O 1
ATOM 2501 N N . SER A 1 305 ? 15.803 13.361 -17.851 1.00 82.69 305 SER A N 1
ATOM 2502 C CA . SER A 1 305 ? 17.223 13.759 -17.829 1.00 82.69 305 SER A CA 1
ATOM 2503 C C . SER A 1 305 ? 18.188 12.585 -18.019 1.00 82.69 305 SER A C 1
ATOM 2505 O O . SER A 1 305 ? 19.397 12.746 -17.836 1.00 82.69 305 SER A O 1
ATOM 2507 N N . LEU A 1 306 ? 17.674 11.396 -18.340 1.00 77.88 306 LEU A N 1
ATOM 2508 C CA . LEU A 1 306 ? 18.484 10.218 -18.629 1.00 77.88 306 LEU A CA 1
ATOM 2509 C C . LEU A 1 306 ? 18.728 10.111 -20.144 1.00 77.88 306 LEU A C 1
ATOM 2511 O O . LEU A 1 306 ? 17.810 10.320 -20.931 1.00 77.88 306 LEU A O 1
ATOM 2515 N N . ASP A 1 307 ? 19.953 9.767 -20.560 1.00 76.62 307 ASP A N 1
ATOM 2516 C CA . ASP A 1 307 ? 20.281 9.520 -21.975 1.00 76.62 307 ASP A CA 1
ATOM 2517 C C . ASP A 1 307 ? 19.384 8.405 -22.534 1.00 76.62 307 ASP A C 1
ATOM 2519 O O . ASP A 1 307 ? 19.510 7.241 -22.141 1.00 76.62 307 ASP A O 1
ATOM 2523 N N . SER A 1 308 ? 18.449 8.764 -23.410 1.00 71.94 308 SER A N 1
ATOM 2524 C CA . SER A 1 308 ? 17.326 7.902 -23.761 1.00 71.94 308 SER A CA 1
ATOM 2525 C C . SER A 1 308 ? 17.735 6.697 -24.603 1.00 71.94 308 SER A C 1
ATOM 2527 O O . SER A 1 308 ? 17.248 5.599 -24.345 1.00 71.94 308 SER A O 1
ATOM 2529 N N . GLU A 1 309 ? 18.636 6.847 -25.575 1.00 84.56 309 GLU A N 1
ATOM 2530 C CA . GLU A 1 309 ? 18.892 5.797 -26.570 1.00 84.56 309 GLU A CA 1
ATOM 2531 C C . GLU A 1 309 ? 19.739 4.651 -26.009 1.00 84.56 309 GLU A C 1
ATOM 2533 O O . GLU A 1 309 ? 19.361 3.478 -26.113 1.00 84.56 309 GLU A O 1
ATOM 2538 N N . LEU A 1 310 ? 20.858 4.968 -25.347 1.00 86.88 310 LEU A N 1
ATOM 2539 C CA . LEU A 1 310 ? 21.723 3.937 -24.770 1.00 86.88 310 LEU A CA 1
ATOM 2540 C C . LEU A 1 310 ? 21.026 3.206 -23.614 1.00 86.88 310 LEU A C 1
ATOM 2542 O O . LEU A 1 310 ? 21.106 1.976 -23.527 1.00 86.88 310 LEU A O 1
ATOM 2546 N N . ASN A 1 311 ? 20.305 3.939 -22.754 1.00 88.94 311 ASN A N 1
ATOM 2547 C CA . ASN A 1 311 ? 19.545 3.323 -21.665 1.00 88.94 311 ASN A CA 1
ATOM 2548 C C . ASN A 1 311 ? 18.385 2.479 -22.190 1.00 88.94 311 ASN A C 1
ATOM 2550 O O . ASN A 1 311 ? 18.157 1.382 -21.686 1.00 88.94 311 ASN A O 1
ATOM 2554 N N . LYS A 1 312 ? 17.689 2.919 -23.242 1.00 91.62 312 LYS A N 1
ATOM 2555 C CA . LYS A 1 312 ? 16.639 2.112 -23.871 1.00 91.62 312 LYS A CA 1
ATOM 2556 C C . LYS A 1 312 ? 17.177 0.774 -24.361 1.00 91.62 312 LYS A C 1
ATOM 2558 O O . LYS A 1 312 ? 16.559 -0.257 -24.097 1.00 91.62 312 LYS A O 1
ATOM 2563 N N . HIS A 1 313 ? 18.327 0.764 -25.034 1.00 92.94 313 HIS A N 1
ATOM 2564 C CA . HIS A 1 313 ? 18.929 -0.481 -25.507 1.00 92.94 313 HIS A CA 1
ATOM 2565 C C . HIS A 1 313 ? 19.338 -1.407 -24.351 1.00 92.94 313 HIS A C 1
ATOM 2567 O O . HIS A 1 313 ? 18.976 -2.586 -24.350 1.00 92.94 313 HIS A O 1
ATOM 2573 N N . SER A 1 314 ? 20.051 -0.879 -23.352 1.00 94.94 314 SER A N 1
ATOM 2574 C CA . SER A 1 314 ? 20.570 -1.682 -22.239 1.00 94.94 314 SER A CA 1
ATOM 2575 C C . SER A 1 314 ? 19.460 -2.244 -21.346 1.00 94.94 314 SER A C 1
ATOM 2577 O O . SER A 1 314 ? 19.500 -3.424 -20.990 1.00 94.94 314 SER A O 1
ATOM 2579 N N . ILE A 1 315 ? 18.430 -1.447 -21.043 1.00 96.62 315 ILE A N 1
ATOM 2580 C CA . ILE A 1 315 ? 17.255 -1.893 -20.284 1.00 96.62 315 ILE A CA 1
ATOM 2581 C C . ILE A 1 315 ? 16.518 -2.989 -21.061 1.00 96.62 315 ILE A C 1
ATOM 2583 O O . ILE A 1 315 ? 16.143 -4.001 -20.470 1.00 96.62 315 ILE A O 1
ATOM 2587 N N . LYS A 1 316 ? 16.353 -2.840 -22.384 1.00 96.69 316 LYS A N 1
ATOM 2588 C CA . LYS A 1 316 ? 15.669 -3.846 -23.211 1.00 96.69 316 LYS A CA 1
ATOM 2589 C C . LYS A 1 316 ? 16.395 -5.186 -23.206 1.00 96.69 316 LYS A C 1
ATOM 2591 O O . LYS A 1 316 ? 15.757 -6.221 -23.019 1.00 96.69 316 LYS A O 1
ATOM 2596 N N . ASP A 1 317 ? 17.714 -5.172 -23.395 1.00 97.12 317 ASP A N 1
ATOM 2597 C CA . ASP A 1 317 ? 18.536 -6.387 -23.346 1.00 97.12 317 ASP A CA 1
ATOM 2598 C C . ASP A 1 317 ? 18.452 -7.057 -21.966 1.00 97.12 317 ASP A C 1
ATOM 2600 O O . ASP A 1 317 ? 18.185 -8.258 -21.866 1.00 97.12 317 ASP A O 1
ATOM 2604 N N . PHE A 1 318 ? 18.588 -6.272 -20.893 1.00 98.31 318 PHE A N 1
ATOM 2605 C CA . PHE A 1 318 ? 18.481 -6.766 -19.521 1.00 98.31 318 PHE A CA 1
ATOM 2606 C C . PHE A 1 318 ? 17.121 -7.422 -19.235 1.00 98.31 318 PHE A C 1
ATOM 2608 O O . PHE A 1 318 ? 17.067 -8.535 -18.705 1.00 98.31 318 PHE A O 1
ATOM 2615 N N . LEU A 1 319 ? 16.020 -6.768 -19.608 1.00 98.25 319 LEU A N 1
ATOM 2616 C CA . LEU A 1 319 ? 14.669 -7.300 -19.429 1.00 98.25 319 LEU A CA 1
ATOM 2617 C C . LEU A 1 319 ? 14.450 -8.578 -20.244 1.00 98.25 319 LEU A C 1
ATOM 2619 O O . LEU A 1 319 ? 13.966 -9.576 -19.704 1.00 98.25 319 LEU A O 1
ATOM 2623 N N . SER A 1 320 ? 14.870 -8.589 -21.510 1.00 97.44 320 SER A N 1
ATOM 2624 C CA . SER A 1 320 ? 14.771 -9.761 -22.386 1.00 97.44 320 SER A CA 1
ATOM 2625 C C . SER A 1 320 ? 15.489 -10.977 -21.789 1.00 97.44 320 SER A C 1
ATOM 2627 O O . SER A 1 320 ? 14.891 -12.048 -21.658 1.00 97.44 320 SER A O 1
ATOM 2629 N N . LYS A 1 321 ? 16.724 -10.795 -21.296 1.00 97.62 321 LYS A N 1
ATOM 2630 C CA . LYS A 1 321 ? 17.497 -11.845 -20.603 1.00 97.62 321 LYS A CA 1
ATOM 2631 C C . LYS A 1 321 ? 16.802 -12.395 -19.357 1.00 97.62 321 LYS A C 1
ATOM 2633 O O . LYS A 1 321 ? 16.976 -13.564 -19.030 1.00 97.62 321 LYS A O 1
ATOM 2638 N N . ASN A 1 322 ? 15.985 -11.583 -18.690 1.00 97.44 322 ASN A N 1
ATOM 2639 C CA . ASN A 1 322 ? 15.211 -11.976 -17.510 1.00 97.44 322 ASN A CA 1
ATOM 2640 C C . ASN A 1 322 ? 13.774 -12.431 -17.847 1.00 97.44 322 ASN A C 1
ATOM 2642 O O . ASN A 1 322 ? 12.934 -12.623 -16.959 1.00 97.44 322 ASN A O 1
ATOM 2646 N N . GLY A 1 323 ? 13.478 -12.655 -19.131 1.00 96.25 323 GLY A N 1
ATOM 2647 C CA . GLY A 1 323 ? 12.193 -13.154 -19.616 1.00 96.25 323 GLY A CA 1
ATOM 2648 C C . GLY A 1 323 ? 11.069 -12.122 -19.546 1.00 96.25 323 GLY A C 1
ATOM 2649 O O . GLY A 1 323 ? 9.954 -12.484 -19.167 1.00 96.25 323 GLY A O 1
ATOM 2650 N N . TYR A 1 324 ? 11.395 -10.869 -19.874 1.00 97.38 324 TYR A N 1
ATOM 2651 C CA . TYR A 1 324 ? 10.499 -9.726 -20.077 1.00 97.38 324 TYR A CA 1
ATOM 2652 C C . TYR A 1 324 ? 10.675 -9.171 -21.505 1.00 97.38 324 TYR A C 1
ATOM 2654 O O . TYR A 1 324 ? 10.992 -8.000 -21.697 1.00 97.38 324 TYR A O 1
ATOM 2662 N N . SER A 1 325 ? 10.532 -10.026 -22.524 1.00 93.75 325 SER A N 1
ATOM 2663 C CA . SER A 1 325 ? 10.788 -9.672 -23.934 1.00 93.75 325 SER A CA 1
ATOM 2664 C C . SER A 1 325 ? 9.835 -8.616 -24.498 1.00 93.75 325 SER A C 1
ATOM 2666 O O . SER A 1 325 ? 10.218 -7.870 -25.399 1.00 93.75 325 SER A O 1
ATOM 2668 N N . ASP A 1 326 ? 8.619 -8.549 -23.956 1.00 94.50 326 ASP A N 1
ATOM 2669 C CA . ASP A 1 326 ? 7.512 -7.761 -24.512 1.00 94.50 326 ASP A CA 1
ATOM 2670 C C . ASP A 1 326 ? 7.318 -6.418 -23.788 1.00 94.50 326 ASP A C 1
ATOM 2672 O O . ASP A 1 326 ? 6.350 -5.707 -24.045 1.00 94.50 326 ASP A O 1
ATOM 2676 N N . VAL A 1 327 ? 8.219 -6.072 -22.861 1.00 97.25 327 VAL A N 1
ATOM 2677 C CA . VAL A 1 327 ? 8.139 -4.820 -22.100 1.00 97.25 327 VAL A CA 1
ATOM 2678 C C . VAL A 1 327 ? 8.569 -3.651 -22.980 1.00 97.25 327 VAL A C 1
ATOM 2680 O O . VAL A 1 327 ? 9.688 -3.610 -23.501 1.00 97.25 327 VAL A O 1
ATOM 2683 N N . GLU A 1 328 ? 7.673 -2.680 -23.124 1.00 96.19 328 GLU A N 1
ATOM 2684 C CA . GLU A 1 328 ? 7.944 -1.453 -23.864 1.00 96.19 328 GLU A CA 1
ATOM 2685 C C . GLU A 1 328 ? 8.819 -0.493 -23.047 1.00 96.19 328 GLU A C 1
ATOM 2687 O O . GLU A 1 328 ? 8.726 -0.436 -21.821 1.00 96.19 328 GLU A O 1
ATOM 2692 N N . ILE A 1 329 ? 9.671 0.277 -23.727 1.00 96.50 329 ILE A N 1
ATOM 2693 C CA . ILE A 1 329 ? 10.493 1.316 -23.104 1.00 96.50 329 ILE A CA 1
ATOM 2694 C C . ILE A 1 329 ? 10.252 2.626 -23.842 1.00 96.50 329 ILE A C 1
ATOM 2696 O O . ILE A 1 329 ? 10.608 2.752 -25.022 1.00 96.50 329 ILE A O 1
ATOM 2700 N N . ILE A 1 330 ? 9.665 3.583 -23.131 1.00 95.12 330 ILE A N 1
ATOM 2701 C CA . ILE A 1 330 ? 9.245 4.884 -23.653 1.00 95.12 330 ILE A CA 1
ATOM 2702 C C . ILE A 1 330 ? 9.958 6.018 -22.903 1.00 95.12 330 ILE A C 1
ATOM 2704 O O . ILE A 1 330 ? 10.290 5.853 -21.729 1.00 95.12 330 ILE A O 1
ATOM 2708 N N . PRO A 1 331 ? 10.260 7.152 -23.552 1.00 93.75 331 PRO A N 1
ATOM 2709 C CA . PRO A 1 331 ? 10.776 8.329 -22.860 1.00 93.75 331 PRO A CA 1
ATOM 2710 C C . PRO A 1 331 ? 9.656 9.059 -22.103 1.00 93.75 331 PRO A C 1
ATOM 2712 O O . PRO A 1 331 ? 8.496 9.000 -22.502 1.00 93.75 331 PRO A O 1
ATOM 2715 N N . SER A 1 332 ? 10.017 9.765 -21.033 1.00 94.06 332 SER A N 1
ATOM 2716 C CA . SER A 1 332 ? 9.166 10.773 -20.393 1.00 94.06 332 SER A CA 1
ATOM 2717 C C . SER A 1 332 ? 8.868 11.930 -21.358 1.00 94.06 332 SER A C 1
ATOM 2719 O O . SER A 1 332 ? 9.747 12.369 -22.103 1.00 94.06 332 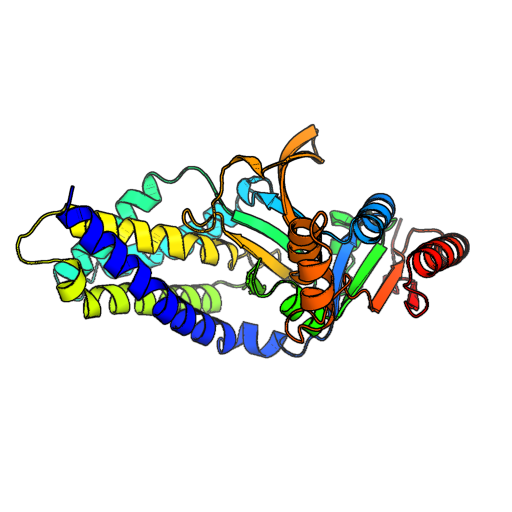SER A O 1
ATOM 2721 N N . GLU A 1 333 ? 7.637 12.433 -21.327 1.00 92.44 333 GLU A N 1
ATOM 2722 C CA . GLU A 1 333 ? 7.174 13.622 -22.053 1.00 92.44 333 GLU A CA 1
ATOM 2723 C C . GLU A 1 333 ? 7.276 14.900 -21.201 1.00 92.44 333 GLU A C 1
ATOM 2725 O O . GLU A 1 333 ? 7.083 16.010 -21.707 1.00 92.44 333 GLU A O 1
ATOM 2730 N N . VAL A 1 334 ? 7.592 14.776 -19.906 1.00 88.62 334 VAL A N 1
ATOM 2731 C CA . VAL A 1 334 ? 7.695 15.920 -18.994 1.00 88.62 334 VAL A CA 1
ATOM 2732 C C . VAL A 1 334 ? 8.843 16.843 -19.421 1.00 88.62 334 VAL A C 1
ATOM 2734 O O . VAL A 1 334 ? 10.006 16.427 -19.435 1.00 88.62 334 VAL A O 1
ATOM 2737 N N . PRO A 1 335 ? 8.571 18.136 -19.685 1.00 77.25 335 PRO A N 1
ATOM 2738 C CA . PRO A 1 335 ? 9.620 19.099 -19.983 1.00 77.25 335 PRO A CA 1
ATOM 2739 C C . PRO A 1 335 ? 10.445 19.359 -18.719 1.00 77.25 335 PRO A C 1
ATOM 2741 O O . PRO A 1 335 ? 10.010 20.052 -17.796 1.00 77.25 335 PRO A O 1
ATOM 2744 N N . TYR A 1 336 ? 11.653 18.804 -18.666 1.00 71.81 336 TYR A N 1
ATOM 2745 C CA . TYR A 1 336 ? 12.537 18.955 -17.516 1.00 71.81 336 TYR A CA 1
ATOM 2746 C C . TYR A 1 336 ? 13.490 20.131 -17.719 1.00 71.81 336 TYR A C 1
ATOM 2748 O O . TYR A 1 336 ? 14.291 20.155 -18.652 1.00 71.81 336 TYR A O 1
ATOM 2756 N N . ARG A 1 337 ? 13.399 21.131 -16.838 1.00 62.53 337 ARG A N 1
ATOM 2757 C CA . ARG A 1 337 ? 14.403 22.197 -16.754 1.00 62.53 337 ARG A CA 1
ATOM 2758 C C . ARG A 1 337 ? 15.511 21.725 -15.817 1.00 62.53 337 ARG A C 1
ATOM 2760 O O . ARG A 1 337 ? 15.247 21.539 -14.626 1.00 62.53 337 ARG A O 1
ATOM 2767 N N . ILE A 1 338 ? 16.685 21.489 -16.402 1.00 57.81 338 ILE A N 1
ATOM 2768 C CA . ILE A 1 338 ? 17.948 21.202 -15.705 1.00 57.81 338 ILE A CA 1
ATOM 2769 C C . ILE A 1 338 ? 18.364 22.413 -14.875 1.00 57.81 338 ILE A C 1
ATOM 2771 O O . ILE A 1 338 ? 18.206 23.549 -15.385 1.00 57.81 338 ILE A O 1
#

Radius of gyration: 22.17 Å; Cα contacts (8 Å, |Δi|>4): 496; chains: 1; bounding box: 47×55×61 Å

Solvent-accessible surface area (backbone atoms only — not comparable to full-atom values): 18544 Å² total; per-residue (Å²): 114,75,65,64,55,50,37,51,53,47,53,60,65,50,44,62,63,49,52,50,54,50,51,51,49,55,59,63,34,69,79,45,44,68,56,64,76,61,59,44,34,14,40,56,27,39,69,69,55,51,50,50,29,69,77,67,42,39,48,66,15,34,32,52,70,72,43,98,53,65,58,38,60,57,50,20,47,50,56,51,50,57,52,47,51,52,41,53,76,61,45,92,42,71,69,55,28,46,33,43,50,34,32,57,54,53,66,68,72,65,86,78,71,69,40,22,38,33,74,26,16,63,58,71,74,47,70,69,51,26,50,76,46,5,66,64,19,51,16,30,21,43,30,26,36,36,66,55,45,50,66,16,23,61,92,69,34,50,77,44,64,59,44,56,40,72,68,65,46,51,52,51,49,48,56,51,50,51,55,53,54,50,50,53,58,77,44,34,74,78,53,52,61,100,59,91,59,76,63,54,33,45,53,52,17,50,54,51,53,63,57,44,57,76,51,27,69,36,34,43,65,53,92,54,51,87,54,43,46,35,34,40,36,34,74,71,47,77,86,76,45,84,54,85,82,64,66,45,74,43,80,44,82,92,80,36,80,37,52,27,38,79,45,49,26,56,31,51,51,52,48,62,74,25,68,92,35,71,68,53,43,57,51,52,76,68,36,82,85,46,71,38,73,58,75,46,67,49,33,36,32,37,23,60,67,38,71,61,68,68,49,48,53,53,52,48,53,54,34,36,77,70,74,42,73,82,47,45,75,44,75,44,84,55,89,71,85,130

Sequence (338 aa):
MVELNNRRTVLEALKIPLEKKISSILENFPSFKSKKNSKTLYHYTDLHSLKAIVENQSFFCSNSAYLNDKKEYYYGLDLFKKEFEKIANNPKNDTSFNIVSAVLTELKEKNISNHFATCFSLEGDLLSQWRAYANDGKGIAIGLDRKKLIEGFENIASGFYIEYGSNNQLELVNNLIETITEYYFEHFDLIFGLKSDEDVFKEIAQEINELLDKYIGLFKHSSFEEEKEFRFEMSTDKQFSTSLESISYRVGKNNLLVPYKVLKTDYAFEKERAKDDKASLELLEKNKKYRVKKIPISHIIIGPSLDSELNKHSIKDFLSKNGYSDVEIIPSEVPYRI